Protein AF-A0A7S2XVF9-F1 (afdb_monomer_lite)

Secondary structure (DSSP, 8-state):
--SHHHH--B-TTT-BB-SSTTTTT-B-----TTSS---TTS-SS-TT-----SB-B--SEETTEETTTSS--S--HHHHHHHHHS-B-HHHHHHHHHTTTTTTHHHHHH-EEETT-GGGGGGGTS-HHHHHHHHHTHHHHHHHHHHTTS-B--S---TTS-GGGS--B---HHHHHHHTTSHHHHHHHHHHHSTTS-GGGS-HHHHHHHHHHHHH--EEE-GGGSTTGGGSTTHHHHHHHHHHHHHHHHHHT-BS--PPPPTT-GGG--EETTEE---TTSSTTPEEEEEE---TT----EEEEHHHHHHHH-TTSTT---S---S----HHHHHTT--TTSPP-PPPP-

Structure (mmCIF, N/CA/C/O backbone):
data_AF-A0A7S2XVF9-F1
#
_entry.id   AF-A0A7S2XVF9-F1
#
loop_
_atom_site.group_PDB
_atom_site.id
_atom_site.type_symbol
_atom_site.label_atom_id
_atom_site.label_alt_id
_atom_site.label_comp_id
_atom_site.label_asym_id
_atom_site.label_entity_id
_atom_site.label_seq_id
_atom_site.pdbx_PDB_ins_code
_atom_site.Cartn_x
_atom_site.Cartn_y
_atom_site.Cartn_z
_atom_site.occupancy
_atom_site.B_iso_or_equiv
_atom_site.auth_seq_id
_atom_site.auth_comp_id
_atom_site.auth_asym_id
_atom_site.auth_atom_id
_atom_site.pdbx_PDB_model_num
ATOM 1 N N . MET A 1 1 ? -7.783 -13.401 -20.583 1.00 54.69 1 MET A N 1
ATOM 2 C CA . MET A 1 1 ? -6.968 -13.627 -19.369 1.00 54.69 1 MET A CA 1
ATOM 3 C C . MET A 1 1 ? -7.457 -12.737 -18.236 1.00 54.69 1 MET A C 1
ATOM 5 O O . MET A 1 1 ? -7.715 -13.264 -17.172 1.00 54.69 1 MET A O 1
ATOM 9 N N . PHE A 1 2 ? -7.700 -11.444 -18.473 1.00 69.06 2 PHE A N 1
ATOM 10 C CA . PHE A 1 2 ? -8.415 -10.563 -17.538 1.00 69.06 2 PHE A CA 1
ATOM 11 C C . PHE A 1 2 ? -9.933 -10.701 -17.694 1.00 69.06 2 PHE A C 1
ATOM 13 O O . PHE A 1 2 ? -10.560 -9.957 -18.437 1.00 69.06 2 PHE A O 1
ATOM 20 N N . SER A 1 3 ? -10.510 -11.730 -17.076 1.00 77.12 3 SER A N 1
ATOM 21 C CA . SER A 1 3 ? -11.958 -11.966 -17.074 1.00 77.12 3 SER A CA 1
ATOM 22 C C . SER A 1 3 ? -12.436 -12.417 -15.699 1.00 77.12 3 SER A C 1
ATOM 24 O O . SER A 1 3 ? -11.638 -12.890 -14.884 1.00 77.12 3 SER A O 1
ATOM 26 N N . LYS A 1 4 ? -13.752 -12.318 -15.475 1.00 80.19 4 LYS A N 1
ATOM 27 C CA . LYS A 1 4 ? -14.423 -12.832 -14.274 1.00 80.19 4 LYS A CA 1
ATOM 28 C C . LYS A 1 4 ? -14.066 -14.300 -14.005 1.00 80.19 4 LYS A C 1
ATOM 30 O O . LYS A 1 4 ? -13.758 -14.661 -12.878 1.00 80.19 4 LYS A O 1
ATOM 35 N N . ASP A 1 5 ? -13.982 -15.119 -15.053 1.00 86.25 5 ASP A N 1
ATOM 36 C CA . ASP A 1 5 ? -13.601 -16.536 -14.942 1.00 86.25 5 ASP A CA 1
ATOM 37 C C . ASP A 1 5 ? -12.209 -16.757 -14.333 1.00 86.25 5 ASP A C 1
ATOM 39 O O . ASP A 1 5 ? -11.941 -17.804 -13.750 1.00 86.25 5 ASP A O 1
ATOM 43 N N . TRP A 1 6 ? -11.299 -15.793 -14.481 1.00 85.56 6 TRP A N 1
ATOM 44 C CA . TRP A 1 6 ? -9.969 -15.869 -13.887 1.00 85.56 6 TRP A CA 1
ATOM 45 C C . TRP A 1 6 ? -9.942 -15.255 -12.498 1.00 85.56 6 TRP A C 1
ATOM 47 O O . TRP A 1 6 ? -9.521 -15.927 -11.566 1.00 85.56 6 TRP A O 1
ATOM 57 N N . PHE A 1 7 ? -10.378 -14.005 -12.369 1.00 85.56 7 PHE A N 1
ATOM 58 C CA . PHE A 1 7 ? -10.135 -13.191 -11.175 1.00 85.56 7 PHE A CA 1
ATOM 59 C C . PHE A 1 7 ? -11.311 -13.115 -10.200 1.00 85.56 7 PHE A C 1
ATOM 61 O O . PHE A 1 7 ? -11.163 -12.489 -9.150 1.00 85.56 7 PHE A O 1
ATOM 68 N N . GLY A 1 8 ? -12.425 -13.769 -10.538 1.00 82.62 8 GLY A N 1
ATOM 69 C CA . GLY A 1 8 ? -13.615 -13.880 -9.704 1.00 82.62 8 GLY A CA 1
ATOM 70 C C . GLY A 1 8 ? -14.345 -12.558 -9.486 1.00 82.62 8 GLY A C 1
ATOM 71 O O . GLY A 1 8 ? -13.851 -11.480 -9.825 1.00 82.62 8 GLY A O 1
ATOM 72 N N . SER A 1 9 ? -15.541 -12.663 -8.915 1.00 80.50 9 SER A N 1
ATOM 73 C CA . SER A 1 9 ? -16.096 -11.607 -8.066 1.00 80.50 9 SER A CA 1
ATOM 74 C C . SER A 1 9 ? -15.752 -11.925 -6.608 1.00 80.50 9 SER A C 1
ATOM 76 O O . SER A 1 9 ? -15.117 -12.945 -6.331 1.00 80.50 9 SER A O 1
ATOM 78 N N . TYR A 1 10 ? -16.150 -11.047 -5.697 1.00 82.00 10 TYR A N 1
ATOM 79 C CA . TYR A 1 10 ? -16.289 -11.394 -4.288 1.00 82.00 10 TYR A CA 1
ATOM 80 C C . TYR A 1 10 ? -17.769 -11.659 -3.967 1.00 82.00 10 TYR A C 1
ATOM 82 O O . TYR A 1 10 ? -18.653 -11.230 -4.718 1.00 82.00 10 TYR A O 1
ATOM 90 N N . ASP A 1 11 ? -18.000 -12.354 -2.859 1.00 87.88 11 ASP A N 1
ATOM 91 C CA . ASP A 1 11 ? -19.308 -12.614 -2.263 1.00 87.88 11 ASP A CA 1
ATOM 92 C C . ASP A 1 11 ? -19.727 -11.456 -1.341 1.00 87.88 11 ASP A C 1
ATOM 94 O O . ASP A 1 11 ? -18.955 -11.054 -0.474 1.00 87.88 11 ASP A O 1
ATOM 98 N N . ASP A 1 12 ? -20.938 -10.920 -1.495 1.00 84.81 12 ASP A N 1
ATOM 99 C CA . ASP A 1 12 ? -21.369 -9.714 -0.769 1.00 84.81 12 ASP A CA 1
ATOM 100 C C . ASP A 1 12 ? -21.515 -9.915 0.751 1.00 84.81 12 ASP A C 1
ATOM 102 O O . ASP A 1 12 ? -21.450 -8.938 1.493 1.00 84.81 12 ASP A O 1
ATOM 106 N N . GLU A 1 13 ? -21.695 -11.152 1.230 1.00 86.38 13 GLU A N 1
ATOM 107 C CA . GLU A 1 13 ? -21.839 -11.437 2.667 1.00 86.38 13 GLU A CA 1
ATOM 108 C C . GLU A 1 13 ? -20.485 -11.671 3.346 1.00 86.38 13 GLU A C 1
ATOM 110 O O . GLU A 1 13 ? -20.223 -11.196 4.451 1.00 86.38 13 GLU A O 1
ATOM 115 N N . THR A 1 14 ? -19.618 -12.447 2.702 1.00 89.12 14 THR A N 1
ATOM 116 C CA . THR A 1 14 ? -18.326 -12.859 3.255 1.00 89.12 14 THR A CA 1
ATOM 117 C C . THR A 1 14 ? -17.178 -11.982 2.785 1.00 89.12 14 THR A C 1
ATOM 119 O O . THR A 1 14 ? -16.082 -12.087 3.332 1.00 89.12 14 THR A O 1
ATOM 122 N N . HIS A 1 15 ? -17.381 -11.155 1.763 1.00 92.25 15 HIS A N 1
ATOM 123 C CA . HIS A 1 15 ? -16.368 -10.350 1.080 1.00 92.25 15 HIS A CA 1
ATOM 124 C C . HIS A 1 15 ? -15.206 -11.149 0.479 1.00 92.25 15 HIS A C 1
ATOM 126 O O . HIS A 1 15 ? -14.213 -10.571 0.042 1.00 92.25 15 HIS A O 1
ATOM 132 N N . THR A 1 16 ? -15.293 -12.481 0.455 1.00 92.94 16 THR A N 1
ATOM 133 C CA . THR A 1 16 ? -14.232 -13.355 -0.061 1.00 92.94 16 THR A CA 1
ATOM 134 C C . THR A 1 16 ? -14.384 -13.592 -1.555 1.00 92.94 16 THR A C 1
ATOM 136 O O . THR A 1 16 ? -15.491 -13.541 -2.082 1.00 92.94 16 THR A O 1
ATOM 139 N N . LEU A 1 17 ? -13.281 -13.891 -2.249 1.00 89.12 17 LEU A N 1
ATOM 140 C CA . LEU A 1 17 ? -13.372 -14.440 -3.602 1.00 89.12 17 LEU A CA 1
ATOM 141 C C . LEU A 1 17 ? -13.907 -15.872 -3.541 1.00 89.12 17 LEU A C 1
ATOM 143 O O . LEU A 1 17 ? -13.197 -16.769 -3.088 1.00 89.12 17 LEU A O 1
ATOM 147 N N . ASP A 1 18 ? -15.106 -16.103 -4.057 1.00 87.75 18 ASP A N 1
ATOM 148 C CA . ASP A 1 18 ? -15.774 -17.407 -4.136 1.00 87.75 18 ASP A CA 1
ATOM 149 C C . ASP A 1 18 ? -15.860 -17.941 -5.580 1.00 87.75 18 ASP A C 1
ATOM 151 O O . ASP A 1 18 ? -15.911 -19.152 -5.809 1.00 87.75 18 ASP A O 1
ATOM 155 N N . GLU A 1 19 ? -15.787 -17.043 -6.561 1.00 87.94 19 GLU A N 1
ATOM 156 C CA . GLU A 1 19 ? -15.877 -17.340 -7.987 1.00 87.94 19 GLU A CA 1
ATOM 157 C C . GLU A 1 19 ? -14.529 -17.256 -8.729 1.00 87.94 19 GLU A C 1
ATOM 159 O O . GLU A 1 19 ? -13.511 -16.750 -8.250 1.00 87.94 19 GLU A O 1
ATOM 164 N N . GLY A 1 20 ? -14.535 -17.733 -9.976 1.00 87.94 20 GLY A N 1
ATOM 165 C CA . GLY A 1 20 ? -13.372 -17.726 -10.857 1.00 87.94 20 GLY A CA 1
ATOM 166 C C . GLY A 1 20 ? -12.328 -18.780 -10.483 1.00 87.94 20 GLY A C 1
ATOM 167 O O . GLY A 1 20 ? -12.533 -19.641 -9.629 1.00 87.94 20 GLY A O 1
ATOM 168 N N . ARG A 1 21 ? -11.175 -18.734 -11.150 1.00 91.06 21 ARG A N 1
ATOM 169 C CA . ARG A 1 21 ? -10.105 -19.733 -10.997 1.00 91.06 21 ARG A CA 1
ATOM 170 C C . ARG A 1 21 ? -9.540 -19.815 -9.576 1.00 91.06 21 ARG A C 1
ATOM 172 O O . ARG A 1 21 ? -8.988 -20.851 -9.210 1.00 91.06 21 ARG A O 1
ATOM 179 N N . TRP A 1 22 ? -9.646 -18.731 -8.815 1.00 90.06 22 TRP A N 1
ATOM 180 C CA . TRP A 1 22 ? -9.060 -18.591 -7.483 1.00 90.06 22 TRP A CA 1
ATOM 181 C C . TRP A 1 22 ? -10.100 -18.583 -6.354 1.00 90.06 22 TRP A C 1
ATOM 183 O O . TRP A 1 22 ? -9.717 -18.459 -5.190 1.00 90.06 22 TRP A O 1
ATOM 193 N N . GLY A 1 23 ? -11.384 -18.754 -6.686 1.00 89.62 23 GLY A N 1
ATOM 194 C CA . GLY A 1 23 ? -12.488 -18.769 -5.729 1.00 89.62 23 GLY A CA 1
ATOM 195 C C . GLY A 1 23 ? -12.293 -19.807 -4.621 1.00 89.62 23 GLY A C 1
ATOM 196 O O . GLY A 1 23 ? -12.061 -20.986 -4.891 1.00 89.62 23 GLY A O 1
ATOM 197 N N . GLY A 1 24 ? -12.315 -19.360 -3.365 1.00 87.88 24 GLY A N 1
ATOM 198 C CA . GLY A 1 24 ? -12.108 -20.170 -2.162 1.00 87.88 24 GLY A CA 1
ATOM 199 C C . GLY A 1 24 ? -10.680 -20.697 -1.963 1.00 87.88 24 GLY A C 1
ATOM 200 O O . GLY A 1 24 ? -10.437 -21.469 -1.033 1.00 87.88 24 GLY A O 1
ATOM 201 N N . LEU A 1 25 ? -9.727 -20.321 -2.825 1.00 91.62 25 LEU A N 1
ATOM 202 C CA . LEU A 1 25 ? -8.356 -20.845 -2.797 1.00 91.62 25 LEU A CA 1
ATOM 203 C C . LEU A 1 25 ? -7.339 -19.868 -2.204 1.00 91.62 25 LEU A C 1
ATOM 205 O O . LEU A 1 25 ? -6.296 -20.312 -1.719 1.00 91.62 25 LEU A O 1
ATOM 209 N N . LEU A 1 26 ? -7.620 -18.564 -2.242 1.00 92.69 26 LEU A N 1
ATOM 210 C CA . LEU A 1 26 ? -6.708 -17.540 -1.740 1.00 92.69 26 LEU A CA 1
ATOM 211 C C . LEU A 1 26 ? -6.817 -17.441 -0.219 1.00 92.69 26 LEU A C 1
ATOM 213 O O . LEU A 1 26 ? -7.803 -16.946 0.325 1.00 92.69 26 LEU A O 1
ATOM 217 N N . LYS A 1 27 ? -5.802 -17.975 0.460 1.00 93.69 27 LYS A N 1
ATOM 218 C CA . LYS A 1 27 ? -5.717 -18.028 1.918 1.00 93.69 27 LYS A CA 1
ATOM 219 C C . LYS A 1 27 ? -4.716 -17.008 2.424 1.00 93.69 27 LYS A C 1
ATOM 221 O O . LYS A 1 27 ? -3.607 -16.921 1.899 1.00 93.69 27 LYS A O 1
ATOM 226 N N . VAL A 1 28 ? -5.079 -16.338 3.507 1.00 94.12 28 VAL A N 1
ATOM 227 C CA . VAL A 1 28 ? -4.140 -15.547 4.300 1.00 94.12 28 VAL A CA 1
ATOM 228 C C . VAL A 1 28 ? -3.408 -16.491 5.246 1.00 94.12 28 VAL A C 1
ATOM 230 O O . VAL A 1 28 ? -4.017 -17.371 5.858 1.00 94.12 28 VAL A O 1
ATOM 233 N N . GLN A 1 29 ? -2.088 -16.338 5.352 1.00 93.69 29 GLN A N 1
ATOM 234 C CA . GLN A 1 29 ? -1.302 -17.142 6.284 1.00 93.69 29 GLN A CA 1
ATOM 235 C C . GLN A 1 29 ? -1.733 -16.831 7.724 1.00 93.69 29 GLN A C 1
ATOM 237 O O . GLN A 1 29 ? -1.774 -15.672 8.127 1.00 93.69 29 GLN A O 1
ATOM 242 N N . ALA A 1 30 ? -2.067 -17.872 8.480 1.00 94.12 30 ALA A N 1
ATOM 243 C CA . ALA A 1 30 ? -2.440 -17.803 9.891 1.00 94.12 30 ALA A CA 1
ATOM 244 C C . ALA A 1 30 ? -1.295 -18.325 10.773 1.00 94.12 30 ALA A C 1
ATOM 246 O O . ALA A 1 30 ? -0.300 -18.827 10.247 1.00 94.12 30 ALA A O 1
ATOM 247 N N . ASP A 1 31 ? -1.452 -18.246 12.095 1.00 95.12 31 ASP A N 1
ATOM 248 C CA . ASP A 1 31 ? -0.471 -18.731 13.081 1.00 95.12 31 ASP A CA 1
ATOM 249 C C . ASP A 1 31 ? 0.903 -18.039 12.963 1.00 95.12 31 ASP A C 1
ATOM 251 O O . ASP A 1 31 ? 1.960 -18.644 13.111 1.00 95.12 31 ASP A O 1
ATOM 255 N N . GLN A 1 32 ? 0.891 -16.741 12.660 1.00 95.25 32 GLN A N 1
ATOM 256 C CA . GLN A 1 32 ? 2.090 -15.926 12.441 1.00 95.25 32 GLN A CA 1
ATOM 257 C C . GLN A 1 32 ? 2.654 -15.319 13.736 1.00 95.25 32 GLN A C 1
ATOM 259 O O . GLN A 1 32 ? 3.318 -14.290 13.688 1.00 95.25 32 GLN A O 1
ATOM 264 N N . TRP A 1 33 ? 2.417 -15.943 14.893 1.00 95.06 33 TRP A N 1
ATOM 265 C CA . TRP A 1 33 ? 2.834 -15.421 16.206 1.00 95.06 33 TRP A CA 1
ATOM 266 C C . TRP A 1 33 ? 4.354 -15.314 16.382 1.00 95.06 33 TRP A C 1
ATOM 268 O O . TRP A 1 33 ? 4.825 -14.525 17.195 1.00 95.06 33 TRP A O 1
ATOM 278 N N . ASP A 1 34 ? 5.119 -16.095 15.617 1.00 94.56 34 ASP A N 1
ATOM 279 C CA . ASP A 1 34 ? 6.585 -16.036 15.609 1.00 94.56 34 ASP A CA 1
ATOM 280 C C . ASP A 1 34 ? 7.133 -14.970 14.638 1.00 94.56 34 ASP A C 1
ATOM 282 O O . ASP A 1 34 ? 8.344 -14.741 14.582 1.00 94.56 34 ASP A O 1
ATOM 286 N N . GLN A 1 35 ? 6.266 -14.327 13.847 1.00 89.88 35 GLN A N 1
ATOM 287 C CA . GLN A 1 35 ? 6.652 -13.246 12.943 1.00 89.88 35 GLN A CA 1
ATOM 288 C C . GLN A 1 35 ? 6.621 -11.895 13.666 1.00 89.88 35 GLN A C 1
ATOM 290 O O . GLN A 1 35 ? 5.771 -11.665 14.522 1.00 89.88 35 GLN A O 1
ATOM 295 N N . PRO A 1 36 ? 7.500 -10.946 13.300 1.00 85.06 36 PRO A N 1
ATOM 296 C CA . PRO A 1 36 ? 7.549 -9.635 13.949 1.00 85.06 36 PRO A CA 1
ATOM 297 C C . PRO A 1 36 ? 6.312 -8.768 13.680 1.00 85.06 36 PRO A C 1
ATOM 299 O O . PRO A 1 36 ? 6.110 -7.766 14.366 1.00 85.06 36 PRO A O 1
ATOM 302 N N . VAL A 1 37 ? 5.523 -9.100 12.654 1.00 85.56 37 VAL A N 1
ATOM 303 C CA . VAL A 1 37 ? 4.340 -8.342 12.249 1.00 85.56 37 VAL A CA 1
ATOM 304 C C . VAL A 1 37 ? 3.221 -9.311 11.883 1.00 85.56 37 VAL A C 1
ATOM 306 O O . VAL A 1 37 ? 3.340 -10.081 10.932 1.00 85.56 37 VAL A O 1
ATOM 309 N N . HIS A 1 38 ? 2.132 -9.234 12.637 1.00 93.56 38 HIS A N 1
ATOM 310 C CA . HIS A 1 38 ? 0.866 -9.921 12.406 1.00 93.56 38 HIS A CA 1
ATOM 311 C C . HIS A 1 38 ? -0.262 -9.073 13.015 1.00 93.56 38 HIS A C 1
ATOM 313 O O . HIS A 1 38 ? 0.000 -8.147 13.790 1.00 93.56 38 HIS A O 1
ATOM 319 N N . ASN A 1 39 ? -1.518 -9.374 12.687 1.00 95.00 39 ASN A N 1
ATOM 320 C CA . ASN A 1 39 ? -2.656 -8.738 13.354 1.00 95.00 39 ASN A CA 1
ATOM 321 C C . ASN A 1 39 ? -2.995 -9.427 14.686 1.00 95.00 39 ASN A C 1
ATOM 323 O O . ASN A 1 39 ? -2.404 -10.453 15.032 1.00 95.00 39 ASN A O 1
ATOM 327 N N . SER A 1 40 ? -3.974 -8.905 15.427 1.00 96.50 40 SER A N 1
ATOM 328 C CA . SER A 1 40 ? -4.350 -9.439 16.744 1.00 96.50 40 SER A CA 1
ATOM 329 C C . SER A 1 40 ? -4.865 -10.884 16.715 1.00 96.50 40 SER A C 1
ATOM 331 O O . SER A 1 40 ? -4.956 -11.506 17.763 1.00 96.50 40 SER A O 1
ATOM 333 N N . TYR A 1 41 ? -5.170 -11.454 15.547 1.00 97.12 41 TYR A 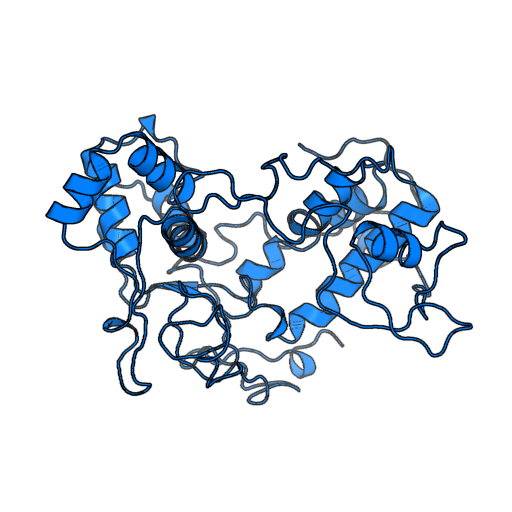N 1
ATOM 334 C CA . TYR A 1 41 ? -5.603 -12.847 15.385 1.00 97.12 41 TYR A CA 1
ATOM 335 C C . TYR A 1 41 ? -4.474 -13.788 14.928 1.00 97.12 41 TYR A C 1
ATOM 337 O O . TYR A 1 41 ? -4.712 -14.968 14.674 1.00 97.12 41 TYR A O 1
ATOM 345 N N . GLY A 1 42 ? -3.242 -13.283 14.799 1.00 96.06 42 GLY A N 1
ATOM 346 C CA . GLY A 1 42 ? -2.102 -14.061 14.309 1.00 96.06 42 GLY A CA 1
ATOM 347 C C . GLY A 1 42 ? -2.134 -14.296 12.796 1.00 96.06 42 GLY A C 1
ATOM 348 O O . GLY A 1 42 ? -1.545 -15.262 12.312 1.00 96.06 42 GLY A O 1
ATOM 349 N N . MET A 1 43 ? -2.832 -13.445 12.040 1.00 95.31 43 MET A N 1
ATOM 350 C CA . MET A 1 43 ? -2.853 -13.484 10.576 1.00 95.31 43 MET A CA 1
ATOM 351 C C . MET A 1 43 ? -1.712 -12.637 10.001 1.00 95.31 43 MET A C 1
ATOM 353 O O . MET A 1 43 ? -1.350 -11.613 10.584 1.00 95.31 43 MET A O 1
ATOM 357 N N . ALA A 1 44 ? -1.209 -13.005 8.818 1.00 93.81 44 ALA A N 1
ATOM 358 C CA . ALA A 1 44 ? -0.268 -12.225 8.002 1.00 93.81 44 ALA A CA 1
ATOM 359 C C . ALA A 1 44 ? -0.925 -10.960 7.408 1.00 93.81 44 ALA A C 1
ATOM 361 O O . ALA A 1 44 ? -0.966 -10.754 6.196 1.00 93.81 44 ALA A O 1
ATOM 362 N N . ARG A 1 45 ? -1.477 -10.123 8.282 1.00 94.00 45 ARG A N 1
ATOM 363 C CA . ARG A 1 45 ? -2.057 -8.812 8.005 1.00 94.00 45 ARG A CA 1
ATOM 364 C C . ARG A 1 45 ? -1.389 -7.787 8.905 1.00 94.00 45 ARG A C 1
ATOM 366 O O . ARG A 1 45 ? -0.741 -8.126 9.895 1.00 94.00 45 ARG A O 1
ATOM 373 N N . ALA A 1 46 ? -1.537 -6.521 8.542 1.00 92.25 46 ALA A N 1
ATOM 374 C CA . ALA A 1 46 ? -0.990 -5.442 9.341 1.00 92.25 46 ALA A CA 1
ATOM 375 C C . ALA A 1 46 ? -1.643 -5.378 10.740 1.00 92.25 46 ALA A C 1
ATOM 377 O O . ALA A 1 46 ? -2.825 -5.704 10.861 1.00 92.25 46 ALA A O 1
ATOM 378 N N . PRO A 1 47 ? -0.931 -4.893 11.776 1.00 92.19 47 PRO A N 1
ATOM 379 C CA . PRO A 1 47 ? -1.457 -4.811 13.141 1.00 92.19 47 PRO A CA 1
ATOM 380 C C . PRO A 1 47 ? -2.742 -3.989 13.281 1.00 92.19 47 PRO A C 1
ATOM 382 O O . PRO A 1 47 ? -3.557 -4.281 14.144 1.00 92.19 47 PRO A O 1
ATOM 385 N N . TRP A 1 48 ? -2.932 -2.980 12.424 1.00 92.12 48 TRP A N 1
ATOM 386 C CA . TRP A 1 48 ? -4.129 -2.132 12.397 1.00 92.12 48 TRP A CA 1
ATOM 387 C C . TRP A 1 48 ? -5.308 -2.733 11.620 1.00 92.12 48 TRP A C 1
ATOM 389 O O . TRP A 1 48 ? -6.390 -2.159 11.628 1.00 92.12 48 TRP A O 1
ATOM 399 N N . ASN A 1 49 ? -5.120 -3.872 10.943 1.00 94.56 49 ASN A N 1
ATOM 400 C CA . ASN A 1 49 ? -6.176 -4.564 10.209 1.00 94.56 49 ASN A CA 1
ATOM 401 C C . ASN A 1 49 ? -6.551 -5.871 10.922 1.00 94.56 49 ASN A C 1
ATOM 403 O O . ASN A 1 49 ? -6.088 -6.962 10.564 1.00 94.56 49 ASN A O 1
ATOM 407 N N . ASN A 1 50 ? -7.435 -5.768 11.915 1.00 94.12 50 ASN A N 1
ATOM 408 C CA . ASN A 1 50 ? -7.925 -6.896 12.718 1.00 94.12 50 ASN A CA 1
ATOM 409 C C . ASN A 1 50 ? -9.011 -7.728 12.023 1.00 94.12 50 ASN A C 1
ATOM 411 O O . ASN A 1 50 ? -9.908 -8.297 12.639 1.00 94.12 50 ASN A O 1
ATOM 415 N N . ASN A 1 51 ? -8.875 -7.870 10.710 1.00 93.88 51 ASN A N 1
ATOM 416 C CA . ASN A 1 51 ? -9.630 -8.817 9.924 1.00 93.88 51 ASN A CA 1
ATOM 417 C C . ASN A 1 51 ? -9.193 -10.255 10.258 1.00 93.88 51 ASN A C 1
ATOM 419 O O . ASN A 1 51 ? -8.049 -10.650 9.995 1.00 93.88 51 ASN A O 1
ATOM 423 N N . LYS A 1 52 ? -10.108 -11.052 10.817 1.00 94.81 52 LYS A N 1
ATOM 424 C CA . LYS A 1 52 ? -9.856 -12.447 11.216 1.00 94.81 52 LYS A CA 1
ATOM 425 C C . LYS A 1 52 ? -10.154 -13.487 10.133 1.00 94.81 52 LYS A C 1
ATOM 427 O O . LYS A 1 52 ? -9.922 -14.673 10.346 1.00 94.81 52 LYS A O 1
ATOM 432 N N . THR A 1 53 ? -10.678 -13.085 8.976 1.00 93.88 53 THR A N 1
ATOM 433 C CA . THR A 1 53 ? -11.069 -14.032 7.923 1.00 93.88 53 THR A CA 1
ATOM 434 C C . THR A 1 53 ? -9.836 -14.746 7.354 1.00 93.88 53 THR A C 1
ATOM 436 O O . THR A 1 53 ? -8.892 -14.066 6.954 1.00 93.88 53 THR A O 1
ATOM 439 N N . PRO A 1 54 ? -9.810 -16.091 7.257 1.00 94.00 54 PRO A N 1
ATOM 440 C CA . PRO A 1 54 ? -8.645 -16.835 6.761 1.00 94.00 54 PRO A CA 1
ATOM 441 C C . PRO A 1 54 ? -8.481 -16.803 5.234 1.00 94.00 54 PRO A C 1
ATOM 443 O O . PRO A 1 54 ? -7.552 -17.400 4.690 1.00 94.00 54 PRO A O 1
ATOM 446 N N . LEU A 1 55 ? -9.400 -16.141 4.539 1.00 94.25 55 LEU A N 1
ATOM 447 C CA . LEU A 1 55 ? -9.434 -15.990 3.092 1.00 94.25 55 LEU A CA 1
ATOM 448 C C . LEU A 1 55 ? -9.198 -14.532 2.708 1.00 94.25 55 LEU A C 1
ATOM 450 O O . LEU A 1 55 ? -9.502 -13.622 3.484 1.00 94.25 55 LEU A O 1
ATOM 454 N N . THR A 1 56 ? -8.683 -14.346 1.496 1.00 93.94 56 THR A N 1
ATOM 455 C CA . THR A 1 56 ? -8.543 -13.035 0.860 1.00 93.94 56 THR A CA 1
ATOM 456 C C . THR A 1 56 ? -9.920 -12.388 0.695 1.00 93.94 56 THR A C 1
ATOM 458 O O . THR A 1 56 ? -10.821 -13.000 0.114 1.00 93.94 56 THR A O 1
ATOM 461 N N . GLN A 1 57 ? -10.071 -11.157 1.180 1.00 93.50 57 GLN A N 1
ATOM 462 C CA . GLN A 1 57 ? -11.273 -10.340 1.075 1.00 93.50 57 GLN A CA 1
ATOM 463 C C . GLN A 1 57 ? -11.057 -9.093 0.209 1.00 93.50 57 GLN A C 1
ATOM 465 O O . GLN A 1 57 ? -9.966 -8.520 0.175 1.00 93.50 57 GLN A O 1
ATOM 470 N N . ARG A 1 58 ? -12.126 -8.658 -0.459 1.00 92.56 58 ARG A N 1
ATOM 471 C CA . ARG A 1 58 ? -12.231 -7.389 -1.188 1.00 92.56 58 ARG A CA 1
ATOM 472 C C . ARG A 1 58 ? -13.510 -6.677 -0.772 1.00 92.56 58 ARG A C 1
ATOM 474 O O . ARG A 1 58 ? -14.549 -7.314 -0.632 1.00 92.56 58 ARG A O 1
ATOM 481 N N . PHE A 1 59 ? -13.444 -5.361 -0.656 1.00 91.75 59 PHE A N 1
ATOM 482 C CA . PHE A 1 59 ? -14.586 -4.507 -0.365 1.00 91.75 59 PHE A CA 1
ATOM 483 C C . PHE A 1 59 ? -14.826 -3.554 -1.544 1.00 91.75 59 PHE A C 1
ATOM 485 O O . PHE A 1 59 ? -13.878 -3.041 -2.134 1.00 91.75 59 PHE A O 1
ATOM 492 N N . GLN A 1 60 ? -16.093 -3.320 -1.901 1.00 87.44 60 GLN A N 1
ATOM 493 C CA . GLN A 1 60 ? -16.490 -2.391 -2.978 1.00 87.44 60 GLN A CA 1
ATOM 494 C C . GLN A 1 60 ? -16.724 -0.954 -2.505 1.00 87.44 60 GLN A C 1
ATOM 496 O O . GLN A 1 60 ? -17.235 -0.109 -3.242 1.00 87.44 60 GLN A O 1
ATOM 501 N N . GLU A 1 61 ? -16.316 -0.671 -1.280 1.00 90.25 61 GLU A N 1
ATOM 502 C CA . GLU A 1 61 ? -16.481 0.615 -0.634 1.00 90.25 61 GLU A CA 1
ATOM 503 C C . GLU A 1 61 ? -15.228 0.989 0.156 1.00 90.25 61 GLU A C 1
ATOM 505 O O . GLU A 1 61 ? -14.285 0.205 0.293 1.00 90.25 61 GLU A O 1
ATOM 510 N N . LEU A 1 62 ? -15.230 2.217 0.654 1.00 90.25 62 LEU A N 1
ATOM 511 C CA . LEU A 1 62 ? -14.251 2.772 1.568 1.00 90.25 62 LEU A CA 1
ATOM 512 C C . LEU A 1 62 ? -15.014 3.362 2.757 1.00 90.25 62 LEU A C 1
ATOM 514 O O . LEU A 1 62 ? -15.352 4.544 2.762 1.00 90.25 62 LEU A O 1
ATOM 518 N N . ALA A 1 63 ? -15.335 2.504 3.725 1.00 89.94 63 ALA A N 1
ATOM 519 C CA . ALA A 1 63 ? -16.133 2.828 4.907 1.00 89.94 63 ALA A CA 1
ATOM 520 C C . ALA A 1 63 ? -17.469 3.506 4.540 1.00 89.94 63 ALA A C 1
ATOM 522 O O . ALA A 1 63 ? -17.738 4.634 4.948 1.00 89.94 63 ALA A O 1
ATOM 523 N N . GLY A 1 64 ? -18.285 2.829 3.725 1.00 87.19 64 GLY A N 1
ATOM 524 C CA . GLY A 1 64 ? -19.583 3.326 3.252 1.00 87.19 64 GLY A CA 1
ATOM 525 C C . GLY A 1 64 ? -19.543 4.263 2.037 1.00 87.19 64 GLY A C 1
ATOM 526 O O . GLY A 1 64 ? -20.595 4.564 1.474 1.00 87.19 64 GLY A O 1
ATOM 527 N N . GLU A 1 65 ? -18.364 4.704 1.586 1.00 88.00 65 GLU A N 1
ATOM 528 C CA . GLU A 1 65 ? -18.223 5.498 0.358 1.00 88.00 65 GLU A CA 1
ATOM 529 C C . GLU A 1 65 ? -17.851 4.638 -0.849 1.00 88.00 65 GLU A C 1
ATOM 531 O O . GLU A 1 65 ? -17.151 3.638 -0.732 1.00 88.00 65 GLU A O 1
ATOM 536 N N . SER A 1 66 ? -18.265 5.049 -2.047 1.00 86.25 66 SER A N 1
ATOM 537 C CA . SER A 1 66 ? -17.837 4.372 -3.275 1.00 86.25 66 SER A CA 1
ATOM 538 C C . SER A 1 66 ? -16.316 4.438 -3.438 1.00 86.25 66 SER A C 1
ATOM 540 O O . SER A 1 66 ? -15.715 5.507 -3.342 1.00 86.25 66 SER A O 1
ATOM 542 N N . VAL A 1 67 ? -15.685 3.326 -3.828 1.00 82.38 67 VAL A N 1
ATOM 543 C CA . VAL A 1 67 ? -14.253 3.319 -4.191 1.00 82.38 67 VAL A CA 1
ATOM 544 C C . VAL A 1 67 ? -13.905 4.314 -5.311 1.00 82.38 67 VAL A C 1
ATOM 546 O O . VAL A 1 67 ? -12.750 4.706 -5.456 1.00 82.38 67 VAL A O 1
ATOM 549 N N . PHE A 1 68 ? -14.895 4.761 -6.091 1.00 80.00 68 PHE A N 1
ATOM 550 C CA . PHE A 1 68 ? -14.718 5.734 -7.172 1.00 80.00 68 PHE A CA 1
ATOM 551 C C . PHE A 1 68 ? -15.068 7.176 -6.796 1.00 80.00 68 PHE A C 1
ATOM 553 O O . PHE A 1 68 ? -14.736 8.075 -7.565 1.00 80.00 68 PHE A O 1
ATOM 560 N N . SER A 1 69 ? -15.740 7.429 -5.666 1.00 70.38 69 SER A N 1
ATOM 561 C CA . SER A 1 69 ? -16.027 8.811 -5.245 1.00 70.38 69 SER A CA 1
ATOM 562 C C . SER A 1 69 ? -14.796 9.503 -4.662 1.00 70.38 69 SER A C 1
ATOM 564 O O . SER A 1 69 ? -14.724 10.728 -4.683 1.00 70.38 69 SER A O 1
ATOM 566 N N . ALA A 1 70 ? -13.819 8.730 -4.184 1.00 67.06 70 ALA A N 1
ATOM 567 C CA . ALA A 1 70 ? -12.688 9.254 -3.430 1.00 67.06 70 ALA A CA 1
ATOM 568 C C . ALA A 1 70 ? -11.331 9.229 -4.137 1.00 67.06 70 ALA A C 1
ATOM 570 O O . ALA A 1 70 ? -10.392 9.894 -3.699 1.00 67.06 70 ALA A O 1
ATOM 571 N N . PHE A 1 71 ? -11.212 8.469 -5.221 1.00 69.94 71 PHE A N 1
ATOM 572 C CA . PHE A 1 71 ? -9.997 8.393 -6.023 1.00 69.94 71 PHE A CA 1
ATOM 573 C C . PHE A 1 71 ? -10.269 8.939 -7.421 1.00 69.94 71 PHE A C 1
ATOM 575 O O . PHE A 1 71 ? -11.377 8.813 -7.935 1.00 69.94 71 PHE A O 1
ATOM 582 N N . ALA A 1 72 ? -9.240 9.486 -8.077 1.00 66.00 72 ALA A N 1
ATOM 583 C CA . ALA A 1 72 ? -9.319 10.016 -9.447 1.00 66.00 72 ALA A CA 1
ATOM 584 C C . ALA A 1 72 ? -9.617 8.945 -10.528 1.00 66.00 72 ALA A C 1
ATOM 586 O O . ALA A 1 72 ? -9.519 9.220 -11.721 1.00 66.00 72 ALA A O 1
ATOM 587 N N . GLY A 1 73 ? -9.995 7.733 -10.114 1.00 81.31 73 GLY A N 1
ATOM 588 C CA . GLY A 1 73 ? -10.305 6.595 -10.961 1.00 81.31 73 GLY A CA 1
ATOM 589 C C . GLY A 1 73 ? -9.132 5.637 -11.141 1.00 81.31 73 GLY A C 1
ATOM 590 O O . GLY A 1 73 ? -8.152 5.640 -10.395 1.00 81.31 73 GLY A O 1
ATOM 591 N N . TRP A 1 74 ? -9.277 4.774 -12.142 1.00 87.31 74 TRP A N 1
ATOM 592 C CA . TRP A 1 74 ? -8.245 3.833 -12.559 1.00 87.31 74 TRP A CA 1
ATOM 593 C C . TRP A 1 74 ? -7.065 4.562 -13.209 1.00 87.31 74 TRP A C 1
ATOM 595 O O . TRP A 1 74 ? -7.300 5.513 -13.957 1.00 87.31 74 TRP A O 1
ATOM 605 N N . PRO A 1 75 ? -5.815 4.097 -13.016 1.00 89.38 75 PRO A N 1
ATOM 606 C CA . PRO A 1 75 ? -4.709 4.568 -13.838 1.00 89.38 75 PRO A CA 1
ATOM 607 C C . PRO A 1 75 ? -4.997 4.228 -15.304 1.00 89.38 75 PRO A C 1
ATOM 609 O O . PRO A 1 75 ? -5.273 3.073 -15.645 1.00 89.38 75 PRO A O 1
ATOM 612 N N . GLY A 1 76 ? -4.972 5.251 -16.154 1.00 91.56 76 GLY A N 1
ATOM 613 C CA . GLY A 1 76 ? -5.288 5.137 -17.573 1.00 91.56 76 GLY A CA 1
ATOM 614 C C . GLY A 1 76 ? -4.055 5.198 -18.470 1.00 91.56 76 GLY A C 1
ATOM 615 O O . GLY A 1 76 ? -2.918 5.358 -18.015 1.00 91.56 76 GLY A O 1
ATOM 616 N N . CYS A 1 77 ? -4.304 5.144 -19.779 1.00 94.19 77 CYS A N 1
ATOM 617 C CA . CYS A 1 77 ? -3.267 5.279 -20.796 1.00 94.19 77 CYS A CA 1
ATOM 618 C C . CYS A 1 77 ? -2.488 6.595 -20.691 1.00 94.19 77 CYS A C 1
ATOM 620 O O . CYS A 1 77 ? -1.294 6.600 -20.973 1.00 94.19 77 CYS A O 1
ATOM 622 N N . GLU A 1 78 ? -3.117 7.675 -20.219 1.00 92.69 78 GLU A N 1
ATOM 623 C CA . GLU A 1 78 ? -2.437 8.940 -19.930 1.00 92.69 78 GLU A CA 1
ATOM 624 C C . GLU A 1 78 ? -1.341 8.785 -18.873 1.00 92.69 78 GLU A C 1
ATOM 626 O O . GLU A 1 78 ? -0.190 9.141 -19.119 1.00 92.69 78 GLU A O 1
ATOM 631 N N . ASN A 1 79 ? -1.675 8.209 -17.712 1.00 91.62 79 ASN A N 1
ATOM 632 C CA . ASN A 1 79 ? -0.725 8.028 -16.613 1.00 91.62 79 ASN A CA 1
ATOM 633 C C . ASN A 1 79 ? 0.426 7.109 -17.028 1.00 91.62 79 ASN A C 1
ATOM 635 O O . ASN A 1 79 ? 1.592 7.389 -16.745 1.00 91.62 79 ASN A O 1
ATOM 639 N N . HIS A 1 80 ? 0.100 6.014 -17.722 1.00 93.94 80 HIS A N 1
ATOM 640 C CA . HIS A 1 80 ? 1.093 5.055 -18.202 1.00 93.94 80 HIS A CA 1
ATOM 641 C C . HIS A 1 80 ? 1.999 5.663 -19.270 1.00 93.94 80 HIS A C 1
ATOM 643 O O . HIS A 1 80 ? 3.209 5.453 -19.215 1.00 93.94 80 HIS A O 1
ATOM 649 N N . HIS A 1 81 ? 1.446 6.436 -20.209 1.00 93.25 81 HIS A N 1
ATOM 650 C CA . HIS A 1 81 ? 2.216 7.116 -21.254 1.00 93.25 81 HIS A CA 1
ATOM 651 C C . HIS A 1 81 ? 3.163 8.144 -20.661 1.00 93.25 81 HIS A C 1
ATOM 653 O O . HIS A 1 81 ? 4.350 8.140 -20.990 1.00 93.25 81 HIS A O 1
ATOM 659 N N . LEU A 1 82 ? 2.663 8.967 -19.742 1.00 90.69 82 LEU A N 1
ATOM 660 C CA . LEU A 1 82 ? 3.450 9.977 -19.054 1.00 90.69 82 LEU A CA 1
ATOM 661 C C . LEU A 1 82 ? 4.634 9.344 -18.307 1.00 90.69 82 LEU A C 1
ATOM 663 O O . LEU A 1 82 ? 5.780 9.715 -18.548 1.00 90.69 82 LEU A O 1
ATOM 667 N N . PHE A 1 83 ? 4.390 8.315 -17.491 1.00 92.25 83 PHE A N 1
ATOM 668 C CA . PHE A 1 83 ? 5.463 7.584 -16.807 1.00 92.25 83 PHE A CA 1
ATOM 669 C C . PHE A 1 83 ? 6.464 6.955 -17.792 1.00 92.25 83 PHE A C 1
ATOM 671 O O . PHE A 1 83 ? 7.678 7.049 -17.626 1.00 92.25 83 PHE A O 1
ATOM 678 N N . ALA A 1 84 ? 5.978 6.321 -18.855 1.00 92.44 84 ALA A N 1
ATOM 679 C CA . ALA A 1 84 ? 6.832 5.593 -19.785 1.00 92.44 84 ALA A CA 1
ATOM 680 C C . ALA A 1 84 ? 7.684 6.508 -20.684 1.00 92.44 84 ALA A C 1
ATOM 682 O O . ALA A 1 84 ? 8.729 6.077 -21.168 1.00 92.44 84 ALA A O 1
ATOM 683 N N . THR A 1 85 ? 7.255 7.750 -20.930 1.00 90.88 85 THR A N 1
ATOM 684 C CA . THR A 1 85 ? 7.872 8.633 -21.938 1.00 90.88 85 THR A CA 1
ATOM 685 C C . THR A 1 85 ? 8.538 9.888 -21.373 1.00 90.88 85 THR A C 1
ATOM 687 O O . THR A 1 85 ? 9.271 10.549 -22.112 1.00 90.88 85 THR A O 1
ATOM 690 N N . THR A 1 86 ? 8.356 10.199 -20.086 1.00 89.25 86 THR A N 1
ATOM 691 C CA . THR A 1 86 ? 9.003 11.343 -19.429 1.00 89.25 86 THR A CA 1
ATOM 692 C C . THR A 1 86 ? 10.373 10.962 -18.843 1.00 89.25 86 THR A C 1
ATOM 694 O O . THR A 1 86 ? 10.482 9.966 -18.122 1.00 89.25 86 THR A O 1
ATOM 697 N N . PRO A 1 87 ? 11.438 11.754 -19.088 1.00 89.94 87 PRO A N 1
ATOM 698 C CA . PRO A 1 87 ? 12.720 11.565 -18.414 1.00 89.94 87 PRO A CA 1
ATOM 699 C C . PRO A 1 87 ? 12.607 11.866 -16.912 1.00 89.94 87 PRO A C 1
ATOM 701 O O . PRO A 1 87 ? 12.191 12.961 -16.516 1.00 89.94 87 PRO A O 1
ATOM 704 N N . MET A 1 88 ? 13.028 10.915 -16.083 1.00 89.62 88 MET A N 1
ATOM 705 C CA . MET A 1 88 ? 12.844 10.913 -14.626 1.00 89.62 88 MET A CA 1
ATOM 706 C C . MET A 1 88 ? 14.168 10.704 -13.895 1.00 89.62 8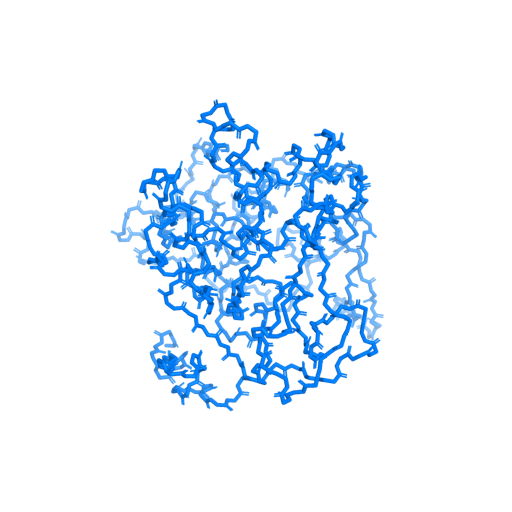8 MET A C 1
ATOM 708 O O . MET A 1 88 ? 15.071 10.059 -14.424 1.00 89.62 88 MET A O 1
ATOM 712 N N . THR A 1 89 ? 14.293 11.237 -12.681 1.00 91.25 89 THR A N 1
ATOM 713 C CA . THR A 1 89 ? 15.336 10.779 -11.749 1.00 91.25 89 THR A CA 1
ATOM 714 C C . THR A 1 89 ? 14.986 9.381 -11.228 1.00 91.25 89 THR A C 1
ATOM 716 O O . THR A 1 89 ? 13.838 8.941 -11.334 1.00 91.25 89 THR A O 1
ATOM 719 N N . LEU A 1 90 ? 15.946 8.670 -10.636 1.00 88.00 90 LEU A N 1
ATOM 720 C CA . LEU A 1 90 ? 15.668 7.379 -9.995 1.00 88.00 90 LEU A CA 1
ATOM 721 C C . LEU A 1 90 ? 14.565 7.475 -8.924 1.00 88.00 90 LEU A C 1
ATOM 723 O O . LEU A 1 90 ? 13.715 6.593 -8.809 1.00 88.00 90 LEU A O 1
ATOM 727 N N . ILE A 1 91 ? 14.551 8.575 -8.172 1.00 86.19 91 ILE A N 1
ATOM 728 C CA . ILE A 1 91 ? 13.566 8.825 -7.116 1.00 86.19 91 ILE A CA 1
ATOM 729 C C . ILE A 1 91 ? 12.175 9.048 -7.693 1.00 86.19 91 ILE A C 1
ATOM 731 O O . ILE A 1 91 ? 11.210 8.476 -7.181 1.00 86.19 91 ILE A O 1
ATOM 735 N N . ASP A 1 92 ? 12.076 9.798 -8.792 1.00 87.94 92 ASP A N 1
ATOM 736 C CA . ASP A 1 92 ? 10.808 9.964 -9.500 1.00 87.94 92 ASP A CA 1
ATOM 737 C C . ASP A 1 92 ? 10.285 8.608 -9.980 1.00 87.94 92 ASP A C 1
ATOM 739 O O . ASP A 1 92 ? 9.095 8.337 -9.831 1.00 87.94 92 ASP A O 1
ATOM 743 N N . VAL A 1 93 ? 11.150 7.729 -10.504 1.00 88.06 93 VAL A N 1
ATOM 744 C CA . VAL A 1 93 ? 10.735 6.382 -10.925 1.00 88.06 93 VAL A CA 1
ATOM 745 C C . VAL A 1 93 ? 10.151 5.605 -9.752 1.00 88.06 93 VAL A C 1
ATOM 747 O O . VAL A 1 93 ? 9.026 5.119 -9.860 1.00 88.06 93 VAL A O 1
ATOM 750 N N . PHE A 1 94 ? 10.853 5.512 -8.621 1.00 85.44 94 PHE A N 1
ATOM 751 C CA . PHE A 1 94 ? 10.347 4.774 -7.460 1.00 85.44 94 PHE A CA 1
ATOM 752 C C . PHE A 1 94 ? 9.038 5.356 -6.921 1.00 85.44 94 PHE A C 1
ATOM 754 O O . PHE A 1 94 ? 8.129 4.600 -6.571 1.00 85.44 94 PHE A O 1
ATOM 761 N N . HIS A 1 95 ? 8.911 6.684 -6.894 1.00 84.31 95 HIS A N 1
ATOM 762 C CA . HIS A 1 95 ? 7.699 7.335 -6.412 1.00 84.31 95 HIS A CA 1
ATOM 763 C C . HIS A 1 95 ? 6.515 7.072 -7.349 1.00 84.31 95 HIS A C 1
ATOM 765 O O . HIS A 1 95 ? 5.457 6.632 -6.904 1.00 84.31 95 HIS A O 1
ATOM 771 N N . ASN A 1 96 ? 6.704 7.272 -8.655 1.00 87.75 96 ASN A N 1
ATOM 772 C CA . ASN A 1 96 ? 5.650 7.125 -9.660 1.00 87.75 96 ASN A CA 1
ATOM 773 C C . ASN A 1 96 ? 5.250 5.663 -9.906 1.00 87.75 96 ASN A C 1
ATOM 775 O O . ASN A 1 96 ? 4.084 5.377 -10.202 1.00 87.75 96 ASN A O 1
ATOM 779 N N . VAL A 1 97 ? 6.187 4.723 -9.734 1.00 86.94 97 VAL A N 1
ATOM 780 C CA . VAL A 1 97 ? 5.861 3.296 -9.653 1.00 86.94 97 VAL A CA 1
ATOM 781 C C . VAL A 1 97 ? 4.871 3.087 -8.512 1.00 86.94 97 VAL A C 1
ATOM 783 O O . VAL A 1 97 ? 3.794 2.579 -8.775 1.00 86.94 97 VAL A O 1
ATOM 786 N N . ALA A 1 98 ? 5.152 3.546 -7.291 1.00 82.31 98 ALA A N 1
ATOM 787 C CA . ALA A 1 98 ? 4.252 3.346 -6.151 1.00 82.31 98 ALA A CA 1
ATOM 788 C C . ALA A 1 98 ? 2.920 4.127 -6.232 1.00 82.31 98 ALA A C 1
ATOM 790 O O . ALA A 1 98 ? 1.949 3.737 -5.584 1.00 82.31 98 ALA A O 1
ATOM 791 N N . SER A 1 99 ? 2.856 5.219 -7.003 1.00 84.06 99 SER A N 1
ATOM 792 C CA . SER A 1 99 ? 1.684 6.101 -7.080 1.00 84.06 99 SER A CA 1
ATOM 793 C C . SER A 1 99 ? 0.946 6.014 -8.422 1.00 84.06 99 SER A C 1
ATOM 795 O O . SER A 1 99 ? -0.007 5.247 -8.558 1.00 84.06 99 SER A O 1
ATOM 797 N N . ILE A 1 100 ? 1.353 6.789 -9.428 1.00 84.62 100 ILE A N 1
ATOM 798 C CA . ILE A 1 100 ? 0.538 7.086 -10.617 1.00 84.62 100 ILE A CA 1
ATOM 799 C C . ILE A 1 100 ? 0.253 5.875 -11.512 1.00 84.62 100 ILE A C 1
ATOM 801 O O . ILE A 1 100 ? -0.732 5.872 -12.246 1.00 84.62 100 ILE A O 1
ATOM 805 N N . THR A 1 101 ? 1.111 4.853 -11.492 1.00 89.25 101 THR A N 1
ATOM 806 C CA . THR A 1 101 ? 1.002 3.729 -12.438 1.00 89.25 101 THR A CA 1
ATOM 807 C C . THR A 1 101 ? -0.011 2.675 -12.000 1.00 89.25 101 THR A C 1
ATOM 809 O O . THR A 1 101 ? -0.682 2.084 -12.850 1.00 89.25 101 THR A O 1
ATOM 812 N N . HIS A 1 102 ? -0.125 2.432 -10.691 1.00 92.50 102 HIS A N 1
ATOM 813 C CA . HIS A 1 102 ? -0.999 1.398 -10.134 1.00 92.50 102 HIS A CA 1
ATOM 814 C C . HIS A 1 102 ? -1.478 1.652 -8.698 1.00 92.50 102 HIS A C 1
ATOM 816 O O . HIS A 1 102 ? -2.310 0.890 -8.213 1.00 92.50 102 HIS A O 1
ATOM 822 N N . GLY A 1 103 ? -1.019 2.708 -8.022 1.00 89.00 103 GLY A N 1
ATOM 823 C CA . GLY A 1 103 ? -1.311 2.965 -6.610 1.00 89.00 103 GLY A CA 1
ATOM 824 C C . GLY A 1 103 ? -2.808 2.997 -6.302 1.00 89.00 103 GLY A C 1
ATOM 825 O O . GLY A 1 103 ? -3.244 2.379 -5.338 1.00 89.00 103 GLY A O 1
ATOM 826 N N . ALA A 1 104 ? -3.615 3.618 -7.171 1.00 88.56 104 ALA A N 1
ATOM 827 C CA . ALA A 1 104 ? -5.075 3.659 -7.031 1.00 88.56 104 ALA A CA 1
ATOM 828 C C . ALA A 1 104 ? -5.754 2.284 -7.197 1.00 88.56 104 ALA A C 1
ATOM 830 O O . ALA A 1 104 ? -6.844 2.070 -6.674 1.00 88.56 104 ALA A O 1
ATOM 831 N N . VAL A 1 105 ? -5.115 1.321 -7.871 1.00 91.12 105 VAL A N 1
ATOM 832 C CA . VAL A 1 105 ? -5.673 -0.031 -8.039 1.00 91.12 105 VAL A CA 1
ATOM 833 C C . VAL A 1 105 ? -5.802 -0.746 -6.698 1.00 91.12 105 VAL A C 1
ATOM 835 O O . VAL A 1 105 ? -6.760 -1.490 -6.503 1.00 91.12 105 VAL A O 1
ATOM 838 N N . HIS A 1 106 ? -4.869 -0.511 -5.773 1.00 92.56 106 HIS A N 1
ATOM 839 C CA . HIS A 1 106 ? -4.889 -1.121 -4.448 1.00 92.56 106 HIS A CA 1
ATOM 840 C C . HIS A 1 106 ? -6.192 -0.824 -3.692 1.00 92.56 106 HIS A C 1
ATOM 842 O O . HIS A 1 106 ? -6.944 -1.768 -3.439 1.00 92.56 106 HIS A O 1
ATOM 848 N N . PRO A 1 107 ? -6.528 0.439 -3.369 1.00 89.38 107 PRO A N 1
ATOM 849 C CA . PRO A 1 107 ? -7.757 0.739 -2.651 1.00 89.38 107 PRO A CA 1
ATOM 850 C C . PRO A 1 107 ? -9.014 0.491 -3.491 1.00 89.38 107 PRO A C 1
ATOM 852 O O . PRO A 1 107 ? -10.028 0.125 -2.913 1.00 89.38 107 PRO A O 1
ATOM 855 N N . ILE A 1 108 ? -8.969 0.609 -4.827 1.00 90.00 108 ILE A N 1
ATOM 856 C CA . ILE A 1 108 ? -10.140 0.302 -5.669 1.00 90.00 108 ILE A CA 1
ATOM 857 C C . ILE A 1 108 ? -10.490 -1.193 -5.628 1.00 90.00 108 ILE A C 1
ATOM 859 O O . ILE A 1 108 ? -11.666 -1.548 -5.624 1.00 90.00 108 ILE A O 1
ATOM 863 N N . MET A 1 109 ? -9.485 -2.074 -5.611 1.00 89.94 109 MET A N 1
ATOM 864 C CA . MET A 1 109 ? -9.709 -3.524 -5.576 1.00 89.94 109 MET A CA 1
ATOM 865 C C . MET A 1 109 ? -9.822 -4.095 -4.168 1.00 89.94 109 MET A C 1
ATOM 867 O O . MET A 1 109 ? -10.470 -5.122 -3.989 1.00 89.94 109 MET A O 1
ATOM 871 N N . GLY A 1 110 ? -9.150 -3.489 -3.192 1.00 92.19 110 GLY A N 1
ATOM 872 C CA . GLY A 1 110 ? -9.160 -3.953 -1.812 1.00 92.19 110 GLY A CA 1
ATOM 873 C C . GLY A 1 110 ? -10.291 -3.341 -0.996 1.00 92.19 110 GLY A C 1
ATOM 874 O O . GLY A 1 110 ? -10.958 -4.074 -0.277 1.00 92.19 110 GLY A O 1
ATOM 875 N N . GLY A 1 111 ? -10.523 -2.035 -1.118 1.00 92.62 111 GLY A N 1
ATOM 876 C CA . GLY A 1 111 ? -11.498 -1.297 -0.319 1.00 92.62 111 GLY A CA 1
ATOM 877 C C . GLY A 1 111 ? -11.274 -1.391 1.196 1.00 92.62 111 GLY A C 1
ATOM 878 O O . GLY A 1 111 ? -10.276 -1.932 1.690 1.00 92.62 111 GLY A O 1
ATOM 879 N N . SER A 1 112 ? -12.234 -0.864 1.946 1.00 93.38 112 SER A N 1
ATOM 880 C CA . SER A 1 112 ? -12.327 -1.002 3.399 1.00 93.38 112 SER A CA 1
ATOM 881 C C . SER A 1 112 ? -13.769 -0.848 3.867 1.00 93.38 112 SER A C 1
ATOM 883 O O . SER A 1 112 ? -14.538 -0.128 3.241 1.00 93.38 112 SER A O 1
ATOM 885 N N . VAL A 1 113 ? -14.116 -1.435 5.005 1.00 92.38 113 VAL A N 1
ATOM 886 C CA . VAL A 1 113 ? -15.424 -1.267 5.658 1.00 92.38 113 VAL A CA 1
ATOM 887 C C . VAL A 1 113 ? -15.223 -0.801 7.091 1.00 92.38 113 VAL A C 1
ATOM 889 O O . VAL A 1 113 ? -14.256 -1.204 7.733 1.00 92.38 113 VAL A O 1
ATOM 892 N N . ASP A 1 114 ? -16.129 0.028 7.600 1.00 89.38 114 ASP A N 1
ATOM 893 C CA . ASP A 1 114 ? -16.226 0.338 9.028 1.00 89.38 114 ASP A CA 1
ATOM 894 C C . ASP A 1 114 ? -17.400 -0.449 9.608 1.00 89.38 114 ASP A C 1
ATOM 896 O O . ASP A 1 114 ? -18.557 -0.062 9.449 1.00 89.38 114 ASP A O 1
ATOM 900 N N . VAL A 1 115 ? -17.115 -1.583 10.253 1.00 82.25 115 VAL A N 1
ATOM 901 C CA . VAL A 1 115 ? -18.181 -2.519 10.655 1.00 82.25 115 VAL A CA 1
ATOM 902 C C . VAL A 1 115 ? -19.051 -1.998 11.804 1.00 82.25 115 VAL A C 1
ATOM 904 O O . VAL A 1 115 ? -20.088 -2.589 12.098 1.00 82.25 115 VAL A O 1
ATOM 907 N N . LEU A 1 116 ? -18.657 -0.890 12.440 1.00 85.75 116 LEU A N 1
ATOM 908 C CA . LEU A 1 116 ? -19.415 -0.243 13.513 1.00 85.75 116 LEU A CA 1
ATOM 909 C C . LEU A 1 116 ? -20.168 1.017 13.068 1.00 85.75 116 LEU A C 1
ATOM 911 O O . LEU A 1 116 ? -20.888 1.588 13.887 1.00 85.75 116 LEU A O 1
ATOM 915 N N . ASP A 1 117 ? -20.024 1.444 11.807 1.00 88.94 117 ASP A N 1
ATOM 916 C CA . ASP A 1 117 ? -20.574 2.715 11.306 1.00 88.94 117 ASP A CA 1
ATOM 917 C C . ASP A 1 117 ? -20.169 3.927 12.180 1.00 88.94 117 ASP A C 1
ATOM 919 O O . ASP A 1 117 ? -20.898 4.908 12.357 1.00 88.94 117 ASP A O 1
ATOM 923 N N . SER A 1 118 ? -18.967 3.861 12.758 1.00 91.19 118 SER A N 1
ATOM 924 C CA . SER A 1 118 ? -18.399 4.863 13.657 1.00 91.19 118 SER A CA 1
ATOM 925 C C . SER A 1 118 ? -18.280 6.232 12.984 1.00 91.19 118 SER A C 1
ATOM 927 O O . SER A 1 118 ? -18.508 7.262 13.625 1.00 91.19 118 SER A O 1
ATOM 929 N N . TYR A 1 119 ? -17.978 6.272 11.682 1.00 91.62 119 TYR A N 1
ATOM 930 C CA . TYR A 1 119 ? -17.842 7.527 10.931 1.00 91.62 119 TYR A CA 1
ATOM 931 C C . TYR A 1 119 ? -19.147 8.328 10.818 1.00 91.62 119 TYR A C 1
ATOM 933 O O . TYR A 1 119 ? -19.086 9.546 10.646 1.00 91.62 119 TYR A O 1
ATOM 941 N N . SER A 1 120 ? -20.319 7.711 10.982 1.00 90.69 120 SER A N 1
ATOM 942 C CA . SER A 1 120 ? -21.599 8.434 10.967 1.00 90.69 120 SER A CA 1
ATOM 943 C C . SER A 1 120 ? -21.765 9.390 12.155 1.00 90.69 120 SER A C 1
ATOM 945 O O . SER A 1 120 ? -22.470 10.393 12.053 1.00 90.69 120 SER A O 1
ATOM 947 N N . ALA A 1 121 ? -21.022 9.189 13.251 1.00 91.81 121 ALA A N 1
ATOM 948 C CA . ALA A 1 121 ? -20.974 10.141 14.365 1.00 91.81 121 ALA A CA 1
ATOM 949 C C . ALA A 1 121 ? -20.338 11.499 13.991 1.00 91.81 121 ALA A C 1
ATOM 951 O O . ALA A 1 121 ? -20.491 12.481 14.720 1.00 91.81 121 ALA A O 1
ATOM 952 N N . LEU A 1 122 ? -19.615 11.574 12.869 1.00 92.19 122 LEU A N 1
ATOM 953 C CA . LEU A 1 122 ? -18.971 12.802 12.398 1.00 92.19 122 LEU A CA 1
ATOM 954 C C . LEU A 1 122 ? -19.946 13.762 11.708 1.00 92.19 122 LEU A C 1
ATOM 956 O O . LEU A 1 122 ? -19.649 14.952 11.619 1.00 92.19 122 LEU A O 1
ATOM 960 N N . GLU A 1 123 ? -21.115 13.286 11.266 1.00 92.69 123 GLU A N 1
ATOM 961 C CA . GLU A 1 123 ? -22.124 14.091 10.554 1.00 92.69 123 GLU A CA 1
ATOM 962 C C . GLU A 1 123 ? -22.624 15.296 11.370 1.00 92.69 123 GLU A C 1
ATOM 964 O O . GLU A 1 123 ? -23.127 16.270 10.813 1.00 92.69 123 GLU A O 1
ATOM 969 N N . GLU A 1 124 ? -22.458 15.264 12.695 1.00 91.69 124 GLU A N 1
ATOM 970 C CA . GLU A 1 124 ? -22.849 16.359 13.585 1.00 91.69 124 GLU A CA 1
ATOM 971 C C . GLU A 1 124 ? -21.967 17.613 13.454 1.00 91.69 124 GLU A C 1
ATOM 973 O O . GLU A 1 124 ? -22.412 18.707 13.813 1.00 91.69 124 GLU A O 1
ATOM 978 N N . PHE A 1 125 ? -20.715 17.472 13.004 1.00 91.88 125 PHE A N 1
ATOM 979 C CA . PHE A 1 125 ? -19.729 18.565 13.027 1.00 91.88 125 PHE A CA 1
ATOM 980 C C . PHE A 1 125 ? -18.742 18.587 11.849 1.00 91.88 125 PHE A C 1
ATOM 982 O O . PHE A 1 125 ? -17.987 19.548 11.713 1.00 91.88 125 PHE A O 1
ATOM 989 N N . ILE A 1 126 ? -18.744 17.569 10.989 1.00 92.19 126 ILE A N 1
ATOM 990 C CA . ILE A 1 126 ? -17.981 17.531 9.739 1.00 92.19 126 ILE A CA 1
ATOM 991 C C . ILE A 1 126 ? -18.930 17.793 8.564 1.00 92.19 126 ILE A C 1
ATOM 993 O O . ILE A 1 126 ? -20.082 17.357 8.566 1.00 92.19 126 ILE A O 1
ATOM 997 N N . THR A 1 127 ? -18.463 18.522 7.548 1.00 91.19 127 THR A N 1
ATOM 998 C CA . THR A 1 127 ? -19.264 18.755 6.339 1.00 91.19 127 THR A CA 1
ATOM 999 C C . THR A 1 127 ? -19.467 17.454 5.557 1.00 91.19 127 THR A C 1
ATOM 1001 O O . THR A 1 127 ? -18.637 16.552 5.609 1.00 91.19 127 THR A O 1
ATOM 1004 N N . ALA A 1 128 ? -20.552 17.350 4.785 1.00 90.06 128 ALA A N 1
ATOM 1005 C CA . ALA A 1 128 ? -20.794 16.157 3.969 1.00 90.06 128 ALA A CA 1
ATOM 1006 C C . ALA A 1 128 ? -19.659 15.888 2.960 1.00 90.06 128 ALA A C 1
ATOM 1008 O O . ALA A 1 128 ? -19.322 14.737 2.716 1.00 90.06 128 ALA A O 1
ATOM 1009 N N . GLU A 1 129 ? -19.056 16.941 2.400 1.00 88.19 129 GLU A N 1
ATOM 1010 C CA . GLU A 1 129 ? -17.923 16.832 1.471 1.00 88.19 129 GLU A CA 1
ATOM 1011 C C . GLU A 1 129 ? -16.675 16.274 2.167 1.00 88.19 129 GLU A C 1
ATOM 1013 O O . GLU A 1 129 ? -16.073 15.310 1.692 1.00 88.19 129 GLU A O 1
ATOM 1018 N N . ASP A 1 130 ? -16.335 16.819 3.334 1.00 90.38 130 ASP A N 1
ATOM 1019 C CA . ASP A 1 130 ? -15.185 16.364 4.114 1.00 90.38 130 ASP A CA 1
ATOM 1020 C C . ASP A 1 130 ? -15.378 14.932 4.634 1.00 90.38 130 ASP A C 1
ATOM 1022 O O . ASP A 1 130 ? -14.427 14.149 4.670 1.00 90.38 130 ASP A O 1
ATOM 1026 N N . LEU A 1 131 ? -16.613 14.559 4.987 1.00 90.31 131 LEU A N 1
ATOM 1027 C CA . LEU A 1 131 ? -16.940 13.221 5.473 1.00 90.31 131 LEU A CA 1
ATOM 1028 C C . LEU A 1 131 ? -16.683 12.136 4.420 1.00 90.31 131 LEU A C 1
ATOM 1030 O O . LEU A 1 131 ? -16.144 11.086 4.774 1.00 90.31 131 LEU A O 1
ATOM 1034 N N . VAL A 1 132 ? -16.990 12.399 3.142 1.00 89.38 132 VAL A N 1
ATOM 1035 C CA . VAL A 1 132 ? -16.667 11.473 2.039 1.00 89.38 132 VAL A CA 1
ATOM 1036 C C . VAL A 1 132 ? -15.163 11.203 2.008 1.00 89.38 132 VAL A C 1
ATOM 1038 O O . VAL A 1 132 ? -14.730 10.052 1.954 1.00 89.38 132 VAL A O 1
ATOM 1041 N N . GLY A 1 133 ? -14.351 12.259 2.107 1.00 88.50 133 GLY A N 1
ATOM 1042 C CA . GLY A 1 133 ? -12.898 12.124 2.158 1.00 88.50 133 GLY A CA 1
ATOM 1043 C C . GLY A 1 133 ? -12.422 11.334 3.381 1.00 88.50 133 GLY A C 1
ATOM 1044 O O . GLY A 1 133 ? -11.515 10.508 3.259 1.00 88.50 133 GLY A O 1
ATOM 1045 N N . LEU A 1 134 ? -13.022 11.565 4.555 1.00 90.81 134 LEU A N 1
ATOM 1046 C CA . LEU A 1 134 ? -12.625 10.914 5.813 1.00 90.81 134 LEU A CA 1
ATOM 1047 C C . LEU A 1 134 ? -12.926 9.418 5.793 1.00 90.81 134 LEU A C 1
ATOM 1049 O O . LEU A 1 134 ? -12.043 8.628 6.128 1.00 90.81 134 LEU A O 1
ATOM 1053 N N . ARG A 1 135 ? -14.127 9.031 5.349 1.00 90.81 135 ARG A N 1
ATOM 1054 C CA . ARG A 1 135 ? -14.506 7.624 5.148 1.00 90.81 135 ARG A CA 1
ATOM 1055 C C . ARG A 1 135 ? -13.584 6.953 4.132 1.00 90.81 135 ARG A C 1
ATOM 1057 O O . ARG A 1 135 ? -12.996 5.910 4.415 1.00 90.81 135 ARG A O 1
ATOM 1064 N N . ALA A 1 136 ? -13.323 7.628 3.015 1.00 88.75 136 ALA A N 1
ATOM 1065 C CA . ALA A 1 136 ? -12.436 7.116 1.983 1.00 88.75 136 ALA A CA 1
ATOM 1066 C C . ALA A 1 136 ? -10.998 6.827 2.435 1.00 88.75 136 ALA A C 1
ATOM 1068 O O . ALA A 1 136 ? -10.319 5.961 1.882 1.00 88.75 136 ALA A O 1
ATOM 1069 N N . HIS A 1 137 ? -10.527 7.568 3.436 1.00 89.19 137 HIS A N 1
ATOM 1070 C CA . HIS A 1 137 ? -9.193 7.429 4.003 1.00 89.19 137 HIS A CA 1
ATOM 1071 C C . HIS A 1 137 ? -9.191 6.696 5.348 1.00 89.19 137 HIS A C 1
ATOM 1073 O O . HIS A 1 137 ? -8.151 6.674 6.004 1.00 89.19 137 HIS A O 1
ATOM 1079 N N . ALA A 1 138 ? -10.292 6.059 5.760 1.00 91.62 138 ALA A N 1
ATOM 1080 C CA . ALA A 1 138 ? -10.397 5.406 7.064 1.00 91.62 138 ALA A CA 1
ATOM 1081 C C . ALA A 1 138 ? -9.317 4.331 7.281 1.00 91.62 138 ALA A C 1
ATOM 1083 O O . ALA A 1 138 ? -8.636 4.332 8.309 1.00 91.62 138 ALA A O 1
ATOM 1084 N N . GLY A 1 139 ? -9.068 3.475 6.280 1.00 90.81 139 GLY A N 1
ATOM 1085 C CA . GLY A 1 139 ? -7.994 2.475 6.347 1.00 90.81 139 GLY A CA 1
ATOM 1086 C C . GLY A 1 139 ? -6.600 3.101 6.487 1.00 90.81 139 GLY A C 1
ATOM 1087 O O . GLY A 1 139 ? -5.787 2.662 7.303 1.00 90.81 139 GLY A O 1
ATOM 1088 N N . ARG A 1 140 ? -6.352 4.202 5.763 1.00 88.56 140 ARG A N 1
ATOM 1089 C CA . ARG A 1 140 ? -5.113 4.983 5.883 1.00 88.56 140 ARG A CA 1
ATOM 1090 C C . ARG A 1 140 ? -4.981 5.624 7.265 1.00 88.56 140 ARG A C 1
ATOM 1092 O O . ARG A 1 140 ? -3.889 5.610 7.827 1.00 88.56 140 ARG A O 1
ATOM 1099 N N . ALA A 1 141 ? -6.062 6.177 7.805 1.00 90.50 141 ALA A N 1
ATOM 1100 C CA . ALA A 1 141 ? -6.070 6.803 9.119 1.00 90.50 141 ALA A CA 1
ATOM 1101 C C . ALA A 1 141 ? -5.745 5.774 10.213 1.00 90.50 141 ALA A C 1
ATOM 1103 O O . ALA A 1 141 ? -4.878 6.036 11.046 1.00 90.50 141 ALA A O 1
ATOM 1104 N N . ALA A 1 142 ? -6.344 4.578 10.156 1.00 91.12 142 ALA A N 1
ATOM 1105 C CA . ALA A 1 142 ? -6.031 3.475 11.068 1.00 91.12 142 ALA A CA 1
ATOM 1106 C C . ALA A 1 142 ? -4.535 3.106 11.033 1.00 91.12 142 ALA A C 1
ATOM 1108 O O . ALA A 1 142 ? -3.884 3.009 12.078 1.00 91.12 142 ALA A O 1
ATOM 1109 N N . ARG A 1 143 ? -3.957 2.985 9.830 1.00 89.56 143 ARG A N 1
ATOM 1110 C CA . ARG A 1 143 ? -2.520 2.744 9.643 1.00 89.56 143 ARG A CA 1
ATOM 1111 C C . ARG A 1 143 ? -1.661 3.856 10.227 1.00 89.56 143 ARG A C 1
ATOM 1113 O O . ARG A 1 143 ? -0.724 3.588 10.981 1.00 89.56 143 ARG A O 1
ATOM 1120 N N . ASP A 1 144 ? -1.906 5.092 9.805 1.00 87.00 144 ASP A N 1
ATOM 1121 C CA . ASP A 1 144 ? -0.991 6.190 10.086 1.00 87.00 144 ASP A CA 1
ATOM 1122 C C . ASP A 1 144 ? -1.065 6.588 11.576 1.00 87.00 144 ASP A C 1
ATOM 1124 O O . ASP A 1 144 ? -0.021 6.848 12.178 1.00 87.00 144 ASP A O 1
ATOM 1128 N N . LEU A 1 145 ? -2.242 6.505 12.218 1.00 87.81 145 LEU A N 1
ATOM 1129 C CA . LEU A 1 145 ? -2.385 6.674 13.672 1.00 87.81 145 LEU A CA 1
ATOM 1130 C C . LEU A 1 145 ? -1.666 5.582 14.472 1.00 87.81 145 LEU A C 1
ATOM 1132 O O . LEU A 1 145 ? -1.060 5.883 15.506 1.00 87.81 145 LEU A O 1
ATOM 1136 N N . TRP A 1 146 ? -1.676 4.335 13.994 1.00 88.44 146 TRP A N 1
ATOM 1137 C CA . TRP A 1 146 ? -0.902 3.257 14.613 1.00 88.44 146 TRP A CA 1
ATOM 1138 C C . TRP A 1 146 ? 0.598 3.496 14.468 1.00 88.44 146 TRP A C 1
ATOM 1140 O O . TRP A 1 146 ? 1.343 3.367 15.441 1.00 88.44 146 TRP A O 1
ATOM 1150 N N . ARG A 1 147 ? 1.046 3.914 13.277 1.00 83.06 147 ARG A N 1
ATOM 1151 C CA . ARG A 1 147 ? 2.460 4.211 13.011 1.00 83.06 147 ARG A CA 1
ATOM 1152 C C . ARG A 1 147 ? 2.973 5.301 13.942 1.00 83.06 147 ARG A C 1
ATOM 1154 O O . ARG A 1 147 ? 3.964 5.069 14.624 1.00 83.06 147 ARG A O 1
ATOM 1161 N N . VAL A 1 148 ? 2.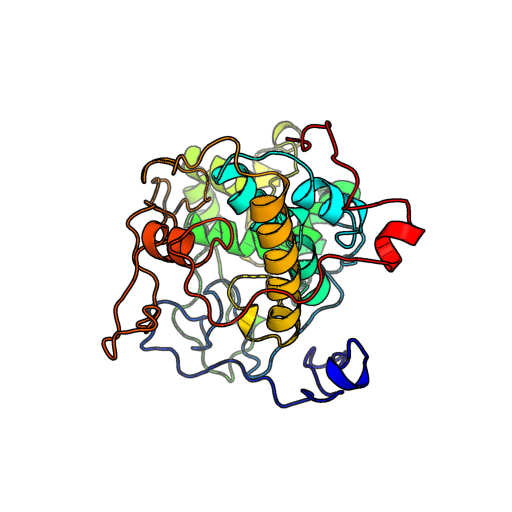267 6.422 14.086 1.00 80.38 148 VAL A N 1
ATOM 1162 C CA . VAL A 1 148 ? 2.712 7.504 14.986 1.00 80.38 148 VAL A CA 1
ATOM 1163 C C . VAL A 1 148 ? 2.563 7.176 16.480 1.00 80.38 148 VAL A C 1
ATOM 1165 O O . VAL A 1 148 ? 2.990 7.966 17.317 1.00 80.38 148 VAL A O 1
ATOM 1168 N N . GLY A 1 149 ? 2.017 6.006 16.832 1.00 80.88 149 GLY A N 1
ATOM 1169 C CA . GLY A 1 149 ? 1.842 5.559 18.216 1.00 80.88 149 GLY A CA 1
ATOM 1170 C C . GLY A 1 149 ? 0.624 6.165 18.916 1.00 80.88 149 GLY A C 1
ATOM 1171 O O . GLY A 1 149 ? 0.552 6.150 20.144 1.00 80.88 149 GLY A O 1
ATOM 1172 N N . PHE A 1 150 ? -0.329 6.711 18.156 1.00 86.62 150 PHE A N 1
ATOM 1173 C CA . PHE A 1 150 ? -1.548 7.291 18.712 1.00 86.62 150 PHE A CA 1
ATOM 1174 C C . PHE A 1 150 ? -2.553 6.204 19.123 1.00 86.62 150 PHE A C 1
ATOM 1176 O O . PHE A 1 150 ? -3.113 6.265 20.224 1.00 86.62 150 PHE A O 1
ATOM 1183 N N . THR A 1 151 ? -2.719 5.180 18.279 1.00 89.25 151 THR A N 1
ATOM 1184 C CA . THR A 1 151 ? -3.527 3.979 18.549 1.00 89.25 151 THR A CA 1
ATOM 1185 C C . THR A 1 151 ? -2.648 2.788 18.936 1.00 89.25 151 THR A C 1
ATOM 1187 O O . THR A 1 151 ? -1.545 2.622 18.414 1.00 89.25 151 THR A O 1
ATOM 1190 N N . SER A 1 152 ? -3.180 1.896 19.767 1.00 89.88 152 SER A N 1
ATOM 1191 C CA . SER A 1 152 ? -2.609 0.581 20.079 1.00 89.88 152 SER A CA 1
ATOM 1192 C C . SER A 1 152 ? -3.620 -0.516 19.763 1.00 89.88 152 SER A C 1
ATOM 1194 O O . SER A 1 152 ? -4.800 -0.362 20.070 1.00 89.88 152 SER A O 1
ATOM 1196 N N . CYS A 1 153 ? -3.165 -1.622 19.181 1.00 92.62 153 CYS A N 1
ATOM 1197 C CA . CYS A 1 153 ? -4.008 -2.779 18.876 1.00 92.62 153 CYS A CA 1
ATOM 1198 C C . CYS A 1 153 ? -3.757 -3.897 19.897 1.00 92.62 153 CYS A C 1
ATOM 1200 O O . CYS A 1 153 ? -2.647 -3.961 20.430 1.00 92.62 153 CYS A O 1
ATOM 1202 N N . PRO A 1 154 ? -4.746 -4.760 20.192 1.00 94.38 154 PRO A N 1
ATOM 1203 C CA . PRO A 1 154 ? -4.543 -5.901 21.078 1.00 94.38 154 PRO A CA 1
ATOM 1204 C C . PRO A 1 154 ? -3.400 -6.798 20.591 1.00 94.38 154 PRO A C 1
ATOM 1206 O O . PRO A 1 154 ? -3.297 -7.078 19.398 1.00 94.38 154 PRO A O 1
ATOM 1209 N N . ASP A 1 155 ? -2.577 -7.314 21.501 1.00 92.56 155 ASP A N 1
ATOM 1210 C CA . ASP A 1 155 ? -1.497 -8.231 21.108 1.00 92.56 155 ASP A CA 1
ATOM 1211 C C . ASP A 1 155 ? -2.040 -9.591 20.642 1.00 92.56 155 ASP A C 1
ATOM 1213 O O . ASP A 1 155 ? -1.422 -10.265 19.820 1.00 92.56 155 ASP A O 1
ATOM 1217 N N . LYS A 1 156 ? -3.196 -10.008 21.179 1.00 95.81 156 LYS A N 1
ATOM 1218 C CA . LYS A 1 156 ? -3.829 -11.293 20.884 1.00 95.81 156 LYS A CA 1
ATOM 1219 C C . LYS A 1 156 ? -5.338 -11.266 21.122 1.00 95.81 156 LYS A C 1
ATOM 1221 O O . LYS A 1 156 ? -5.795 -10.783 22.155 1.00 95.81 156 LYS A O 1
ATOM 1226 N N . CYS A 1 157 ? -6.069 -11.892 20.211 1.00 96.69 157 CYS A N 1
ATOM 1227 C CA . CYS A 1 157 ? -7.487 -12.208 20.279 1.00 96.69 157 CYS A CA 1
ATOM 1228 C C . CYS A 1 157 ? -7.702 -13.665 19.857 1.00 96.69 157 CYS A C 1
ATOM 1230 O O . CYS A 1 157 ? -6.957 -14.205 19.033 1.00 96.69 157 CYS A O 1
ATOM 1232 N N . ASP A 1 158 ? -8.721 -14.306 20.425 1.00 95.88 158 ASP A N 1
ATOM 1233 C CA . ASP A 1 158 ? -9.123 -15.644 20.005 1.00 95.88 158 ASP A CA 1
ATOM 1234 C C . ASP A 1 158 ? -9.944 -15.547 18.715 1.00 95.88 158 ASP A C 1
ATOM 1236 O O . ASP A 1 158 ? -10.672 -14.583 18.508 1.00 95.88 158 ASP A O 1
ATOM 1240 N N . MET A 1 159 ? -9.887 -16.561 17.848 1.00 94.31 159 MET A N 1
ATOM 1241 C CA . MET A 1 159 ? -10.653 -16.564 16.586 1.00 94.31 159 MET A CA 1
ATOM 1242 C C . MET A 1 159 ? -12.172 -16.425 16.793 1.00 94.31 159 MET A C 1
ATOM 1244 O O . MET A 1 159 ? -12.886 -15.927 15.915 1.00 94.31 159 MET A O 1
ATOM 1248 N N . ASP A 1 160 ? -12.658 -16.830 17.966 1.00 95.25 160 ASP A N 1
ATOM 1249 C CA . ASP A 1 160 ? -14.065 -16.747 18.356 1.00 95.25 160 ASP A CA 1
ATOM 1250 C C . ASP A 1 160 ? -14.452 -15.341 18.853 1.00 95.25 160 ASP A C 1
ATOM 1252 O O . ASP A 1 160 ? -15.635 -15.003 18.851 1.00 95.25 160 ASP A O 1
ATOM 1256 N N . THR A 1 161 ? -13.479 -14.493 19.214 1.00 95.62 161 THR A N 1
ATOM 1257 C CA . THR A 1 161 ? -13.711 -13.090 19.584 1.00 95.62 161 THR A CA 1
ATOM 1258 C C . THR A 1 161 ? -14.237 -12.318 18.366 1.00 95.62 161 THR A C 1
ATOM 1260 O O . THR A 1 161 ? -13.652 -12.420 17.281 1.00 95.62 161 THR A O 1
ATOM 1263 N N . PRO A 1 162 ? -15.361 -11.590 18.476 1.00 92.62 162 PRO A N 1
ATOM 1264 C CA . PRO A 1 162 ? -15.845 -10.712 17.411 1.00 92.62 162 PRO A CA 1
ATOM 1265 C C . PRO A 1 162 ? -14.824 -9.621 17.061 1.00 92.62 162 PRO A C 1
ATOM 1267 O O . PRO A 1 162 ? -14.052 -9.185 17.915 1.00 92.62 162 PRO A O 1
ATOM 1270 N N . VAL A 1 163 ? -14.815 -9.167 15.804 1.00 90.81 163 VAL A N 1
ATOM 1271 C CA . VAL A 1 163 ? -13.877 -8.120 15.350 1.00 90.81 163 VAL A CA 1
ATOM 1272 C C . VAL A 1 163 ? -14.084 -6.839 16.149 1.00 90.81 163 VAL A C 1
ATOM 1274 O O . VAL A 1 163 ? -13.112 -6.208 16.546 1.00 90.81 163 VAL A O 1
ATOM 1277 N N . GLU A 1 164 ? -15.336 -6.522 16.452 1.00 90.06 164 GLU A N 1
ATOM 1278 C CA . GLU A 1 164 ? -15.803 -5.354 17.192 1.00 90.06 164 GLU A CA 1
ATOM 1279 C C . GLU A 1 164 ? -15.248 -5.301 18.625 1.00 90.06 164 GLU A C 1
ATOM 1281 O O . GLU A 1 164 ? -15.093 -4.226 19.197 1.00 90.06 164 GLU A O 1
ATOM 1286 N N . GLU A 1 165 ? -14.913 -6.460 19.200 1.00 90.88 165 GLU A N 1
ATOM 1287 C CA . GLU A 1 165 ? -14.304 -6.584 20.531 1.00 90.88 165 GLU A CA 1
ATOM 1288 C C . GLU A 1 165 ? -12.766 -6.627 20.474 1.00 90.88 165 GLU A C 1
ATOM 1290 O O . GLU A 1 165 ? -12.096 -6.567 21.505 1.00 90.88 165 GLU A O 1
ATOM 1295 N N . CYS A 1 166 ? -12.196 -6.717 19.271 1.00 92.50 166 CYS A N 1
ATOM 1296 C CA . CYS A 1 166 ? -10.766 -6.831 19.007 1.00 92.50 166 CYS A CA 1
ATOM 1297 C C . CYS A 1 166 ? -10.308 -5.732 18.035 1.00 92.50 166 CYS A C 1
ATOM 1299 O O . CYS A 1 166 ? -9.696 -5.995 16.999 1.00 92.50 166 CYS A O 1
ATOM 1301 N N . ILE A 1 167 ? -10.609 -4.478 18.357 1.00 91.62 167 ILE A N 1
ATOM 1302 C CA . ILE A 1 167 ? -10.187 -3.319 17.566 1.00 91.62 167 ILE A CA 1
ATOM 1303 C C . ILE A 1 167 ? -9.001 -2.608 18.207 1.00 91.62 167 ILE A C 1
ATOM 1305 O O . ILE A 1 167 ? -8.753 -2.711 19.411 1.00 91.62 167 ILE A O 1
ATOM 1309 N N . CYS A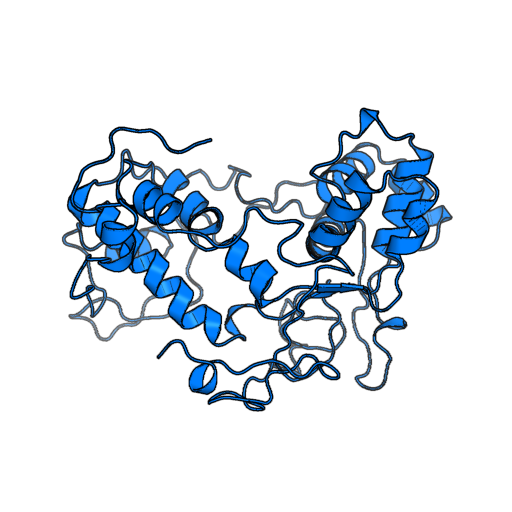 1 168 ? -8.257 -1.867 17.391 1.00 91.69 168 CYS A N 1
ATOM 1310 C CA . CYS A 1 168 ? -7.307 -0.897 17.911 1.00 91.69 168 CYS A CA 1
ATOM 1311 C C . CYS A 1 168 ? -8.054 0.186 18.692 1.00 91.69 168 CYS A C 1
ATOM 1313 O O . CYS A 1 168 ? -9.210 0.463 18.409 1.00 91.69 168 CYS A O 1
ATOM 1315 N N . SER A 1 169 ? -7.403 0.785 19.684 1.00 90.38 169 SER A N 1
ATOM 1316 C CA . SER A 1 169 ? -7.991 1.864 20.474 1.00 90.38 169 SER A CA 1
ATOM 1317 C C . SER A 1 169 ? -6.946 2.903 20.853 1.00 90.38 169 SER A C 1
ATOM 1319 O O . SER A 1 169 ? -5.737 2.654 20.815 1.00 90.38 169 SER A O 1
ATOM 1321 N N . CYS A 1 170 ? -7.411 4.089 21.235 1.00 86.88 170 CYS A N 1
ATOM 1322 C CA . CYS A 1 170 ? -6.557 5.148 21.772 1.00 86.88 170 CYS A CA 1
ATOM 1323 C C . CYS A 1 170 ? -6.620 5.267 23.293 1.00 86.88 170 CYS A C 1
ATOM 1325 O O . CYS A 1 170 ? -5.924 6.130 23.835 1.00 86.88 170 CYS A O 1
ATOM 1327 N N . GLY A 1 171 ? -7.407 4.409 23.948 1.00 82.81 171 GLY A N 1
ATOM 1328 C CA . GLY A 1 171 ? -7.746 4.524 25.359 1.00 82.81 171 GLY A CA 1
ATOM 1329 C C . GLY A 1 171 ? -9.073 5.251 25.608 1.00 82.81 171 GLY A C 1
ATOM 1330 O O . GLY A 1 171 ? -9.896 5.419 24.701 1.00 82.81 171 GLY A O 1
ATOM 1331 N N . THR A 1 172 ? -9.295 5.682 26.848 1.00 79.31 172 THR A N 1
ATOM 1332 C CA . THR A 1 172 ? -10.452 6.498 27.235 1.00 79.31 172 THR A CA 1
ATOM 1333 C C . THR A 1 172 ? -10.353 7.920 26.672 1.00 79.31 172 THR A C 1
ATOM 1335 O O . THR A 1 172 ? -9.319 8.351 26.156 1.00 79.31 172 THR A O 1
ATOM 1338 N N . LEU A 1 173 ? -11.443 8.688 26.767 1.00 74.94 173 LEU A N 1
ATOM 1339 C CA . LEU A 1 173 ? -11.432 10.093 26.351 1.00 74.94 173 LEU A CA 1
ATOM 1340 C C . LEU A 1 173 ? -10.437 10.924 27.181 1.00 74.94 173 LEU A C 1
ATOM 1342 O O . LEU A 1 173 ? -9.813 11.840 26.646 1.00 74.94 173 LEU A O 1
ATOM 1346 N N . GLU A 1 174 ? -10.264 10.598 28.462 1.00 77.88 174 GLU A N 1
ATOM 1347 C CA . GLU A 1 174 ? -9.254 11.202 29.332 1.00 77.88 174 GLU A CA 1
ATOM 1348 C C . GLU A 1 174 ? -7.840 10.900 28.824 1.00 77.88 174 GLU A C 1
ATOM 1350 O O . GLU A 1 174 ? -7.055 11.829 28.663 1.00 77.88 174 GLU A O 1
ATOM 1355 N N . GLU A 1 175 ? -7.542 9.646 28.472 1.00 82.81 175 GLU A N 1
ATOM 1356 C CA . GLU A 1 175 ? -6.233 9.251 27.926 1.00 82.81 175 GLU A CA 1
ATOM 1357 C C . GLU A 1 175 ? -5.945 9.932 26.580 1.00 82.81 175 GLU A C 1
ATOM 1359 O O . GLU A 1 175 ? -4.827 10.385 26.327 1.00 82.81 175 GLU A O 1
ATOM 1364 N N . ILE A 1 176 ? -6.959 10.084 25.723 1.00 80.94 176 ILE A N 1
ATOM 1365 C CA . ILE A 1 176 ? -6.841 10.875 24.491 1.00 80.94 176 ILE A CA 1
ATOM 1366 C C . ILE A 1 176 ? -6.577 12.341 24.829 1.00 80.94 176 ILE A C 1
ATOM 1368 O O . ILE A 1 176 ? -5.682 12.944 24.242 1.00 80.94 176 ILE A O 1
ATOM 1372 N N . THR A 1 177 ? -7.317 12.914 25.782 1.00 77.75 177 THR A N 1
ATOM 1373 C CA . THR A 1 177 ? -7.141 14.307 26.227 1.00 77.75 177 THR A CA 1
ATOM 1374 C C . THR A 1 177 ? -5.719 14.549 26.737 1.00 77.75 177 THR A C 1
ATOM 1376 O O . THR A 1 177 ? -5.122 15.582 26.428 1.00 77.75 177 THR A O 1
ATOM 1379 N N . GLU A 1 178 ? -5.153 13.576 27.450 1.00 81.62 178 GLU A N 1
ATOM 1380 C CA . GLU A 1 178 ? -3.761 13.584 27.894 1.00 81.62 178 GLU A CA 1
ATOM 1381 C C . GLU A 1 178 ? -2.780 13.510 26.721 1.00 81.62 178 GLU A C 1
ATOM 1383 O O . GLU A 1 178 ? -1.883 14.350 26.628 1.00 81.62 178 GLU A O 1
ATOM 1388 N N . LYS A 1 179 ? -2.983 12.583 25.775 1.00 78.44 179 LYS A N 1
ATOM 1389 C CA . LYS A 1 179 ? -2.160 12.480 24.555 1.00 78.44 179 LYS A CA 1
ATOM 1390 C C . LYS A 1 179 ? -2.158 13.777 23.753 1.00 78.44 179 LYS A C 1
ATOM 1392 O O . LYS A 1 179 ? -1.116 14.171 23.243 1.00 78.44 179 LYS A O 1
ATOM 1397 N N . VAL A 1 180 ? -3.288 14.481 23.672 1.00 81.62 180 VAL A N 1
ATOM 1398 C CA . VAL A 1 180 ? -3.377 15.746 22.923 1.00 81.62 180 VAL A CA 1
ATOM 1399 C C . VAL A 1 180 ? -2.849 16.972 23.682 1.00 81.62 180 VAL A C 1
ATOM 1401 O O . VAL A 1 180 ? -2.968 18.101 23.188 1.00 81.62 180 VAL A O 1
ATOM 1404 N N . HIS A 1 181 ? -2.302 16.797 24.891 1.00 82.88 181 HIS A N 1
ATOM 1405 C CA . HIS A 1 181 ? -1.439 17.807 25.513 1.00 82.88 181 HIS A CA 1
ATOM 1406 C C . HIS A 1 181 ? -0.031 17.807 24.911 1.00 82.88 181 HIS A C 1
ATOM 1408 O O . HIS A 1 181 ? 0.625 18.851 24.923 1.00 82.88 181 HIS A O 1
ATOM 1414 N N . ASP A 1 182 ? 0.402 16.687 24.332 1.00 82.75 182 ASP A N 1
ATOM 1415 C CA . ASP A 1 182 ? 1.531 16.672 23.413 1.00 82.75 182 ASP A CA 1
ATOM 1416 C C . ASP A 1 182 ? 1.077 17.280 22.076 1.00 82.75 182 ASP A C 1
ATOM 1418 O O . ASP A 1 182 ? 0.377 16.664 21.270 1.00 82.75 182 ASP A O 1
ATOM 1422 N N . ILE A 1 183 ? 1.432 18.551 21.874 1.00 81.88 183 ILE A N 1
ATOM 1423 C CA . ILE A 1 183 ? 1.035 19.327 20.692 1.00 81.88 183 ILE A CA 1
ATOM 1424 C C . ILE A 1 183 ? 1.629 18.725 19.414 1.00 81.88 183 ILE A C 1
ATOM 1426 O O . ILE A 1 183 ? 0.994 18.793 18.360 1.00 81.88 183 ILE A O 1
ATOM 1430 N N . GLU A 1 184 ? 2.825 18.141 19.487 1.00 81.44 184 GLU A N 1
ATOM 1431 C CA . GLU A 1 184 ? 3.478 17.536 18.329 1.00 81.44 184 GLU A CA 1
ATOM 1432 C C . GLU A 1 184 ? 2.746 16.256 17.927 1.00 81.44 184 GLU A C 1
ATOM 1434 O O . GLU A 1 184 ? 2.320 16.131 16.776 1.00 81.44 184 GLU A O 1
ATOM 1439 N N . LEU A 1 185 ? 2.485 15.366 18.890 1.00 79.75 185 LEU A N 1
ATOM 1440 C CA . LEU A 1 185 ? 1.709 14.148 18.659 1.00 79.75 185 LEU A CA 1
ATOM 1441 C C . LEU A 1 185 ? 0.294 14.455 18.160 1.00 79.75 185 LEU A C 1
ATOM 1443 O O . LEU A 1 185 ? -0.173 13.811 17.224 1.00 79.75 185 LEU A O 1
ATOM 1447 N N . PHE A 1 186 ? -0.381 15.450 18.736 1.00 83.56 186 PHE A N 1
ATOM 1448 C CA . PHE A 1 186 ? -1.719 15.852 18.302 1.00 83.56 186 PHE A CA 1
ATOM 1449 C C . PHE A 1 186 ? -1.737 16.373 16.863 1.00 83.56 186 PHE A C 1
ATOM 1451 O O . PHE A 1 186 ? -2.591 15.973 16.070 1.00 83.56 186 PHE A O 1
ATOM 1458 N N . ASN A 1 187 ? -0.788 17.243 16.510 1.00 83.12 187 ASN A N 1
ATOM 1459 C CA . ASN A 1 187 ? -0.690 17.774 15.153 1.00 83.12 187 ASN A CA 1
ATOM 1460 C C . ASN A 1 187 ? -0.338 16.673 14.149 1.00 83.12 187 ASN A C 1
ATOM 1462 O O . ASN A 1 187 ? -0.911 16.657 13.059 1.00 83.12 187 ASN A O 1
ATOM 1466 N N . MET A 1 188 ? 0.545 15.737 14.513 1.00 82.50 188 MET A N 1
ATOM 1467 C CA . MET A 1 188 ? 0.833 14.561 13.690 1.00 82.50 188 MET A CA 1
ATOM 1468 C C . MET A 1 188 ? -0.418 13.698 13.517 1.00 82.50 188 MET A C 1
ATOM 1470 O O . MET A 1 188 ? -0.806 13.431 12.386 1.00 82.50 188 MET A O 1
ATOM 1474 N N . ALA A 1 189 ? -1.089 13.316 14.605 1.00 83.06 189 ALA A N 1
ATOM 1475 C CA . ALA A 1 189 ? -2.290 12.486 14.559 1.00 83.06 189 ALA A CA 1
ATOM 1476 C C . ALA A 1 189 ? -3.392 13.111 13.691 1.00 83.06 189 ALA A C 1
ATOM 1478 O O . ALA A 1 189 ? -4.002 12.417 12.886 1.00 83.06 189 ALA A O 1
ATOM 1479 N N . TRP A 1 190 ? -3.603 14.427 13.787 1.00 85.56 190 TRP A N 1
ATOM 1480 C CA . TRP A 1 190 ? -4.531 15.134 12.903 1.00 85.56 190 TRP A CA 1
ATOM 1481 C C . TRP A 1 190 ? -4.069 15.119 11.442 1.00 85.56 190 TRP A C 1
ATOM 1483 O O . TRP A 1 190 ? -4.830 14.729 10.563 1.00 85.56 190 TRP A O 1
ATOM 1493 N N . THR A 1 191 ? -2.820 15.513 11.180 1.00 85.50 191 THR A N 1
ATOM 1494 C CA . THR A 1 191 ? -2.271 15.600 9.814 1.00 85.50 191 THR A CA 1
ATOM 1495 C C . THR A 1 191 ? -2.301 14.247 9.111 1.00 85.50 191 THR A C 1
ATOM 1497 O O . THR A 1 191 ? -2.571 14.175 7.920 1.00 85.50 191 THR A O 1
ATOM 1500 N N . TYR A 1 192 ? -2.048 13.164 9.838 1.00 82.75 192 TYR A N 1
ATOM 1501 C CA . TYR A 1 192 ? -2.040 11.816 9.284 1.00 82.75 192 TYR A CA 1
ATOM 1502 C C . TYR A 1 192 ? -3.417 11.156 9.266 1.00 82.75 192 TYR A C 1
ATOM 1504 O O . TYR A 1 192 ? -3.720 10.403 8.344 1.00 82.75 192 TYR A O 1
ATOM 1512 N N . GLY A 1 193 ? -4.259 11.446 10.257 1.00 81.12 193 GLY A N 1
ATOM 1513 C CA . GLY A 1 193 ? -5.627 10.950 10.308 1.00 81.12 193 GLY A CA 1
ATOM 1514 C C . GLY A 1 193 ? -6.529 11.624 9.275 1.00 81.12 193 GLY A C 1
ATOM 1515 O O . GLY A 1 193 ? -7.411 10.967 8.741 1.00 81.12 193 GLY A O 1
ATOM 1516 N N . ALA A 1 194 ? -6.317 12.906 8.972 1.00 84.75 194 ALA A N 1
ATOM 1517 C CA . ALA A 1 194 ? -7.145 13.696 8.059 1.00 84.75 194 ALA A CA 1
ATOM 1518 C C . ALA A 1 194 ? -6.290 14.516 7.062 1.00 84.75 194 ALA A C 1
ATOM 1520 O O . ALA A 1 194 ? -6.360 15.746 7.047 1.00 84.75 194 ALA A O 1
ATOM 1521 N N . PRO A 1 195 ? -5.473 13.862 6.212 1.00 78.62 195 PRO A N 1
ATOM 1522 C CA . PRO A 1 195 ? -4.400 14.519 5.452 1.00 78.62 195 PRO A CA 1
ATOM 1523 C C . PRO A 1 195 ? -4.859 15.504 4.373 1.00 78.62 195 PRO A C 1
ATOM 1525 O O . PRO A 1 195 ? -4.055 16.300 3.897 1.00 78.62 195 PRO A O 1
ATOM 1528 N N . PHE A 1 196 ? -6.126 15.451 3.970 1.00 82.69 196 PHE A N 1
ATOM 1529 C CA . PHE A 1 196 ? -6.716 16.322 2.949 1.00 82.69 196 PHE A CA 1
ATOM 1530 C C . PHE A 1 196 ? -7.564 17.453 3.553 1.00 82.69 196 PHE A C 1
ATOM 1532 O O . PHE A 1 196 ? -8.015 18.324 2.814 1.00 82.69 196 PHE A O 1
ATOM 1539 N N . LEU A 1 197 ? -7.776 17.464 4.876 1.00 87.62 197 LEU A N 1
ATOM 1540 C CA . LEU A 1 197 ? -8.543 18.514 5.542 1.00 87.62 197 LEU A CA 1
ATOM 1541 C C . LEU A 1 197 ? -7.650 19.693 5.924 1.00 87.62 197 LEU A C 1
ATOM 1543 O O . LEU A 1 197 ? -6.602 19.531 6.555 1.00 87.62 197 LEU A O 1
ATOM 1547 N N . ASP A 1 198 ? -8.121 20.909 5.643 1.00 86.31 198 ASP A N 1
ATOM 1548 C CA . ASP A 1 198 ? -7.534 22.108 6.230 1.00 86.31 198 ASP A CA 1
ATOM 1549 C C . ASP A 1 198 ? -7.865 22.149 7.727 1.00 86.31 198 ASP A C 1
ATOM 1551 O O . ASP A 1 198 ? -8.979 22.468 8.152 1.00 86.31 198 ASP A O 1
ATOM 1555 N N . GLY A 1 199 ? -6.866 21.834 8.551 1.00 83.75 199 GLY A N 1
ATOM 1556 C CA . GLY A 1 199 ? -7.005 21.825 10.001 1.00 83.75 199 GLY A CA 1
ATOM 1557 C C . GLY A 1 199 ? -7.394 23.176 10.610 1.00 83.75 199 GLY A C 1
ATOM 1558 O O . GLY A 1 199 ? -7.759 23.199 11.785 1.00 83.75 199 GLY A O 1
ATOM 1559 N N . SER A 1 200 ? -7.309 24.292 9.883 1.00 87.81 200 SER A N 1
ATOM 1560 C CA . SER A 1 200 ? -7.764 25.600 10.371 1.00 87.81 200 SER A CA 1
ATOM 1561 C C . SER A 1 200 ? -9.291 25.753 10.375 1.00 87.81 200 SER A C 1
ATOM 1563 O O . SER A 1 200 ? -9.808 26.568 11.140 1.00 87.81 200 SER A O 1
ATOM 1565 N N . ASN A 1 201 ? -10.010 24.918 9.615 1.00 90.31 201 ASN A N 1
ATOM 1566 C CA . ASN A 1 201 ? -11.476 24.902 9.573 1.00 90.31 201 ASN A CA 1
ATOM 1567 C C . ASN A 1 201 ? -12.113 24.214 10.789 1.00 90.31 201 ASN A C 1
ATOM 1569 O O . ASN A 1 201 ? -13.321 24.319 10.981 1.00 90.31 201 ASN A O 1
ATOM 1573 N N . TYR A 1 202 ? -11.310 23.538 11.615 1.00 90.31 202 TYR A N 1
ATOM 1574 C CA . TYR A 1 202 ? -11.783 22.697 12.709 1.00 90.31 202 TYR A CA 1
ATOM 1575 C C . TYR A 1 202 ? -11.228 23.153 14.055 1.00 90.31 202 TYR A C 1
ATOM 1577 O O . TYR A 1 202 ? -10.020 23.358 14.236 1.00 90.31 202 TYR A O 1
ATOM 1585 N N . THR A 1 203 ? -12.114 23.267 15.039 1.00 92.38 203 THR A N 1
ATOM 1586 C CA . THR A 1 203 ? -11.756 23.550 16.428 1.00 92.38 203 THR A CA 1
ATOM 1587 C C . THR A 1 203 ? -10.976 22.388 17.040 1.00 92.38 203 THR A C 1
ATOM 1589 O O . THR A 1 203 ? -11.048 21.242 16.598 1.00 92.38 203 THR A O 1
ATOM 1592 N N . ARG A 1 204 ? -10.232 22.662 18.119 1.00 89.69 204 ARG A N 1
ATOM 1593 C CA . ARG A 1 204 ? -9.506 21.615 18.853 1.00 89.69 204 ARG A CA 1
ATOM 1594 C C . ARG A 1 204 ? -10.436 20.490 19.326 1.00 89.69 204 ARG A C 1
ATOM 1596 O O . ARG A 1 204 ? -10.051 19.329 19.248 1.00 89.69 204 ARG A O 1
ATOM 1603 N N . ASP A 1 205 ? -11.640 20.827 19.778 1.00 89.12 205 ASP A N 1
ATOM 1604 C CA . ASP A 1 205 ? -12.600 19.849 20.296 1.00 89.12 205 ASP A CA 1
ATOM 1605 C C . ASP A 1 205 ? -13.184 18.965 19.186 1.00 89.12 205 ASP A C 1
ATOM 1607 O O . ASP A 1 205 ? -13.389 17.774 19.405 1.00 89.12 205 ASP A O 1
ATOM 1611 N N . GLU A 1 206 ? -13.417 19.510 17.990 1.00 91.44 206 GLU A N 1
ATOM 1612 C CA . GLU A 1 206 ? -13.839 18.728 16.816 1.00 91.44 206 GLU A CA 1
ATOM 1613 C C . GLU A 1 206 ? -12.741 17.763 16.370 1.00 91.44 206 GLU A C 1
ATOM 1615 O O . GLU A 1 206 ? -13.019 16.595 16.116 1.00 91.44 206 GLU A O 1
ATOM 1620 N N . LYS A 1 207 ? -11.476 18.198 16.376 1.00 91.00 207 LYS A N 1
ATOM 1621 C CA . LYS A 1 207 ? -10.335 17.317 16.081 1.00 91.00 207 LYS A CA 1
ATOM 1622 C C . LYS A 1 207 ? -10.207 16.173 17.087 1.00 91.00 207 LYS A C 1
ATOM 1624 O O . LYS A 1 207 ? -9.929 15.047 16.694 1.00 91.00 207 LYS A O 1
ATOM 1629 N N . ILE A 1 208 ? -10.423 16.440 18.378 1.00 88.88 208 ILE A N 1
ATOM 1630 C CA . ILE A 1 208 ? -10.414 15.397 19.419 1.00 88.88 208 ILE A CA 1
ATOM 1631 C C . ILE A 1 208 ? -11.567 14.412 19.207 1.00 88.88 208 ILE A C 1
ATOM 1633 O O . ILE A 1 208 ? -11.355 13.204 19.303 1.00 88.88 208 ILE A O 1
ATOM 1637 N N . ARG A 1 209 ? -12.770 14.907 18.887 1.00 89.19 209 ARG A N 1
ATOM 1638 C CA . ARG A 1 209 ? -13.921 14.050 18.563 1.00 89.19 209 ARG A CA 1
ATOM 1639 C C . ARG A 1 209 ? -13.667 13.197 17.325 1.00 89.19 209 ARG A C 1
ATOM 1641 O O . ARG A 1 209 ? -13.936 12.004 17.369 1.00 89.19 209 ARG A O 1
ATOM 1648 N N . TYR A 1 210 ? -13.092 13.779 16.273 1.00 90.88 210 TYR A N 1
ATOM 1649 C CA . TYR A 1 210 ? -12.663 13.039 15.090 1.00 90.88 210 TYR A CA 1
ATOM 1650 C C . TYR A 1 210 ? -11.697 11.913 15.458 1.00 90.88 210 TYR A C 1
ATOM 1652 O O . TYR A 1 210 ? -11.957 10.756 15.145 1.00 90.88 210 TYR A O 1
ATOM 1660 N N . LEU A 1 211 ? -10.622 12.233 16.187 1.00 90.38 211 LEU A N 1
ATOM 1661 C CA . LEU A 1 211 ? -9.652 11.230 16.615 1.00 90.38 211 LEU A CA 1
ATOM 1662 C C . LEU A 1 211 ? -10.328 10.120 17.426 1.00 90.38 211 LEU A C 1
ATOM 1664 O O . LEU A 1 211 ? -10.058 8.959 17.157 1.00 90.38 211 LEU A O 1
ATOM 1668 N N . LYS A 1 212 ? -11.259 10.442 18.337 1.00 89.00 212 LYS A N 1
ATOM 1669 C CA . LYS A 1 212 ? -12.027 9.426 19.076 1.00 89.00 212 LYS A CA 1
ATOM 1670 C C . LYS A 1 212 ? -12.786 8.480 18.145 1.00 89.00 212 LYS A C 1
ATOM 1672 O O . LYS A 1 212 ? -12.716 7.277 18.358 1.00 89.00 212 LYS A O 1
ATOM 1677 N N . VAL A 1 213 ? -13.461 9.010 17.125 1.00 90.56 213 VAL A N 1
ATOM 1678 C CA . VAL A 1 213 ? -14.186 8.195 16.139 1.00 90.56 213 VAL A CA 1
ATOM 1679 C C . VAL A 1 213 ? -13.239 7.252 15.406 1.00 90.56 213 VAL A C 1
ATOM 1681 O O . VAL A 1 213 ? -13.511 6.060 15.359 1.00 90.56 213 VAL A O 1
ATOM 1684 N N . VAL A 1 214 ? -12.102 7.744 14.902 1.00 89.00 214 VAL A N 1
ATOM 1685 C CA . VAL A 1 214 ? -11.125 6.884 14.208 1.00 89.00 214 VAL A CA 1
ATOM 1686 C C . VAL A 1 214 ? -10.561 5.812 15.144 1.00 89.00 214 VAL A C 1
ATOM 1688 O O . VAL A 1 214 ? -10.362 4.675 14.731 1.00 89.00 214 VAL A O 1
ATOM 1691 N N . CYS A 1 215 ? -10.323 6.155 16.411 1.00 87.94 215 CYS A N 1
ATOM 1692 C CA . CYS A 1 215 ? -9.828 5.219 17.417 1.00 87.94 215 CYS A CA 1
ATOM 1693 C C . CYS A 1 215 ? -10.832 4.121 17.779 1.00 87.94 215 CYS A C 1
ATOM 1695 O O . CYS A 1 215 ? -10.401 3.065 18.223 1.00 87.94 215 CYS A O 1
ATOM 1697 N N . ASP A 1 216 ? -12.132 4.381 17.657 1.00 87.75 216 ASP A N 1
ATOM 1698 C CA . ASP A 1 216 ? -13.191 3.412 17.954 1.00 87.75 216 ASP A CA 1
ATOM 1699 C C . ASP A 1 216 ? -13.718 2.719 16.691 1.00 87.75 216 ASP A C 1
ATOM 1701 O O . ASP A 1 216 ? -14.580 1.844 16.773 1.00 87.75 216 ASP A O 1
ATOM 1705 N N . ALA A 1 217 ? -13.263 3.138 15.510 1.00 90.31 217 ALA A N 1
ATOM 1706 C CA . ALA A 1 217 ? -13.710 2.572 14.253 1.00 90.31 217 ALA A CA 1
ATOM 1707 C C . ALA A 1 217 ? -13.168 1.150 14.092 1.00 90.31 217 ALA A C 1
ATOM 1709 O O . ALA A 1 217 ? -11.973 0.882 14.244 1.00 90.31 217 ALA A O 1
ATOM 1710 N N . ALA A 1 218 ? -14.058 0.234 13.727 1.00 90.56 218 ALA A N 1
ATOM 1711 C CA . ALA A 1 218 ? -13.701 -1.141 13.423 1.00 90.56 218 ALA A CA 1
ATOM 1712 C C . ALA A 1 218 ? -13.433 -1.258 11.920 1.00 90.56 218 ALA A C 1
ATOM 1714 O O . ALA A 1 218 ? -14.187 -1.885 11.173 1.00 90.56 218 ALA A O 1
ATOM 1715 N N . VAL A 1 219 ? -12.367 -0.596 11.467 1.00 92.75 219 VAL A N 1
ATOM 1716 C CA . VAL A 1 219 ? -12.032 -0.555 10.043 1.00 92.75 219 VAL A CA 1
ATOM 1717 C C . VAL A 1 219 ? -11.360 -1.860 9.630 1.00 92.75 219 VAL A C 1
ATOM 1719 O O . VAL A 1 219 ? -10.241 -2.161 10.051 1.00 92.75 219 VAL A O 1
ATOM 1722 N N . LEU A 1 220 ? -12.025 -2.622 8.767 1.00 94.06 220 LEU A N 1
ATOM 1723 C CA . LEU A 1 220 ? -11.431 -3.758 8.075 1.00 94.06 220 LEU A CA 1
ATOM 1724 C C . LEU A 1 220 ? -10.966 -3.321 6.694 1.00 94.06 220 LEU A C 1
ATOM 1726 O O . LEU A 1 220 ? -11.700 -2.678 5.949 1.00 94.06 220 LEU A O 1
ATOM 1730 N N . ILE A 1 221 ? -9.737 -3.687 6.347 1.00 94.88 221 ILE A N 1
ATOM 1731 C CA . ILE A 1 221 ? -9.110 -3.316 5.078 1.00 94.88 221 ILE A CA 1
ATOM 1732 C C . ILE A 1 221 ? -8.986 -4.576 4.222 1.00 94.88 221 ILE A C 1
ATOM 1734 O O . ILE A 1 221 ? -8.546 -5.622 4.716 1.00 94.88 221 ILE A O 1
ATOM 1738 N N . GLY A 1 222 ? -9.398 -4.498 2.957 1.00 94.56 222 GLY A N 1
ATOM 1739 C CA . GLY A 1 222 ? -9.354 -5.651 2.061 1.00 94.56 222 GLY A CA 1
ATOM 1740 C C . GLY A 1 222 ? -7.943 -5.941 1.589 1.00 94.56 222 GLY A C 1
ATOM 1741 O O . GLY A 1 222 ? -7.065 -5.076 1.605 1.00 94.56 222 GLY A O 1
ATOM 1742 N N . ASP A 1 223 ? -7.710 -7.186 1.186 1.00 94.75 223 ASP A N 1
ATOM 1743 C CA . ASP A 1 223 ? -6.357 -7.709 1.083 1.00 94.75 223 ASP A CA 1
ATOM 1744 C C . ASP A 1 223 ? -5.512 -7.000 0.033 1.00 94.75 223 ASP A C 1
ATOM 1746 O O . ASP A 1 223 ? -4.332 -6.764 0.265 1.00 94.75 223 ASP A O 1
ATOM 1750 N N . GLN A 1 224 ? -6.134 -6.525 -1.045 1.00 93.75 224 GLN A N 1
ATOM 1751 C CA . GLN A 1 224 ? -5.444 -5.796 -2.105 1.00 93.75 224 GLN A CA 1
ATOM 1752 C C . GLN A 1 224 ? -5.108 -4.328 -1.776 1.00 93.75 224 GLN A C 1
ATOM 1754 O O . GLN A 1 224 ? -4.332 -3.720 -2.515 1.00 93.75 224 GLN A O 1
ATOM 1759 N N . ALA A 1 225 ? -5.636 -3.750 -0.690 1.00 92.25 225 ALA A N 1
ATOM 1760 C CA . ALA A 1 225 ? -5.554 -2.307 -0.441 1.00 92.25 225 ALA A CA 1
ATOM 1761 C C . ALA A 1 225 ? -4.227 -1.820 0.158 1.00 92.25 225 ALA A C 1
ATOM 1763 O O . ALA A 1 225 ? -3.874 -0.661 -0.047 1.00 92.25 225 ALA A O 1
ATOM 1764 N N . GLU A 1 226 ? -3.480 -2.662 0.877 1.00 86.56 226 GLU A N 1
ATOM 1765 C CA . GLU A 1 226 ? -2.257 -2.224 1.566 1.00 86.56 226 GLU A CA 1
ATOM 1766 C C . GLU A 1 226 ? -1.132 -3.286 1.557 1.00 86.56 226 GLU A C 1
ATOM 1768 O O . GLU A 1 226 ? -0.880 -3.956 0.554 1.00 86.56 226 GLU A O 1
ATOM 1773 N N . ALA A 1 227 ? -0.405 -3.422 2.674 1.00 81.00 227 ALA A N 1
ATOM 1774 C CA . ALA A 1 227 ? 0.846 -4.171 2.814 1.00 81.00 227 ALA A CA 1
ATOM 1775 C C . ALA A 1 227 ? 0.713 -5.695 2.629 1.00 81.00 227 ALA A C 1
ATOM 1777 O O . ALA A 1 227 ? 1.713 -6.404 2.585 1.00 81.00 227 ALA A O 1
ATOM 1778 N N . PHE A 1 228 ? -0.512 -6.198 2.536 1.00 88.69 228 PHE A N 1
ATOM 1779 C CA . PHE A 1 228 ? -0.852 -7.613 2.399 1.00 88.69 228 PHE A CA 1
ATOM 1780 C C . PHE A 1 228 ? -1.439 -7.937 1.008 1.00 88.69 228 PHE A C 1
ATOM 1782 O O . PHE A 1 228 ? -1.851 -9.072 0.754 1.00 88.69 228 PHE A O 1
ATOM 1789 N N . SER A 1 229 ? -1.350 -6.974 0.080 1.00 93.56 229 SER A N 1
ATOM 1790 C CA . SER A 1 229 ? -1.763 -7.078 -1.326 1.00 93.56 229 SER A CA 1
ATOM 1791 C C . SER A 1 229 ? -1.201 -8.264 -2.110 1.00 93.56 229 SER A C 1
ATOM 1793 O O . SER A 1 229 ? -1.958 -8.827 -2.899 1.00 93.56 229 SER A O 1
ATOM 1795 N N . PRO A 1 230 ? 0.019 -8.788 -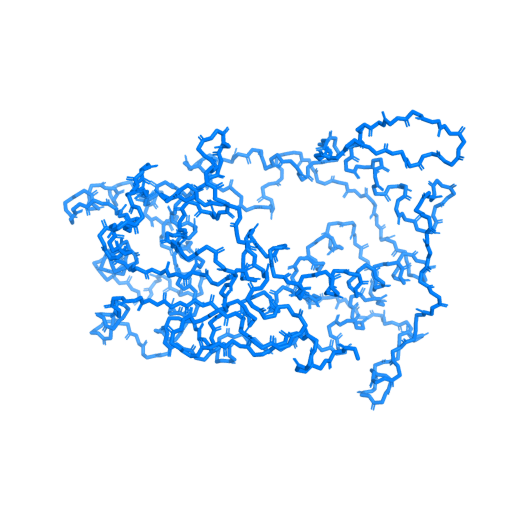1.858 1.00 93.25 230 PRO A N 1
ATOM 1796 C CA . PRO A 1 230 ? 0.483 -9.998 -2.545 1.00 93.25 230 PRO A CA 1
ATOM 1797 C C . PRO A 1 230 ? -0.391 -11.249 -2.328 1.00 93.25 230 PRO A C 1
ATOM 1799 O O . PRO A 1 230 ? -0.271 -12.216 -3.086 1.00 93.25 230 PRO A O 1
ATOM 1802 N N . THR A 1 231 ? -1.260 -11.251 -1.309 1.00 92.12 231 THR A N 1
ATOM 1803 C CA . THR A 1 231 ? -2.230 -12.334 -1.051 1.00 92.12 231 THR A CA 1
ATOM 1804 C C . THR A 1 231 ? -3.375 -12.337 -2.068 1.00 92.12 231 THR A C 1
ATOM 1806 O O . THR A 1 231 ? -3.998 -13.374 -2.314 1.00 92.12 231 THR A O 1
ATOM 1809 N N . ASP A 1 232 ? -3.667 -11.191 -2.680 1.00 93.06 232 ASP A N 1
ATOM 1810 C CA . ASP A 1 232 ? -4.613 -11.106 -3.779 1.00 93.06 232 ASP A CA 1
ATOM 1811 C C . ASP A 1 232 ? -3.906 -11.421 -5.100 1.00 93.06 232 ASP A C 1
ATOM 1813 O O . ASP A 1 232 ? -2.872 -10.859 -5.463 1.00 93.06 232 ASP A O 1
ATOM 1817 N N . VAL A 1 233 ? -4.493 -12.329 -5.871 1.00 91.31 233 VAL A N 1
ATOM 1818 C CA . VAL A 1 233 ? -3.931 -12.757 -7.148 1.00 91.31 233 VAL A CA 1
ATOM 1819 C C . VAL A 1 233 ? -3.817 -11.629 -8.186 1.00 91.31 233 VAL A C 1
ATOM 1821 O O . VAL A 1 233 ? -3.015 -11.744 -9.111 1.00 91.31 233 VAL A O 1
ATOM 1824 N N . ILE A 1 234 ? -4.593 -10.548 -8.054 1.00 90.06 234 ILE A N 1
ATOM 1825 C CA . ILE A 1 234 ? -4.545 -9.380 -8.946 1.00 90.06 234 ILE A CA 1
ATOM 1826 C C . ILE A 1 234 ? -3.250 -8.573 -8.781 1.00 90.06 234 ILE A C 1
ATOM 1828 O O . ILE A 1 234 ? -2.823 -7.935 -9.743 1.00 90.06 234 ILE A O 1
ATOM 1832 N N . PHE A 1 235 ? -2.562 -8.672 -7.641 1.00 93.19 235 PHE A N 1
ATOM 1833 C CA . PHE A 1 235 ? -1.233 -8.086 -7.445 1.00 93.19 235 PHE A CA 1
ATOM 1834 C C . PHE A 1 235 ? -0.252 -8.522 -8.547 1.00 93.19 235 PHE A C 1
ATOM 1836 O O . PHE A 1 235 ? 0.399 -7.710 -9.205 1.00 93.19 235 PHE A O 1
ATOM 1843 N N . TRP A 1 236 ? -0.206 -9.824 -8.818 1.00 92.44 236 TRP A N 1
ATOM 1844 C CA . TRP A 1 236 ? 0.801 -10.442 -9.677 1.00 92.44 236 TRP A CA 1
ATOM 1845 C C . TRP A 1 236 ? 0.746 -10.068 -11.163 1.00 92.44 236 TRP A C 1
ATOM 1847 O O . TRP A 1 236 ? 1.807 -10.073 -11.772 1.00 92.44 236 TRP A O 1
ATOM 1857 N N . PRO A 1 237 ? -0.402 -9.756 -11.793 1.00 91.31 237 PRO A N 1
ATOM 1858 C CA . PRO A 1 237 ? -0.420 -9.168 -13.134 1.00 91.31 237 PRO A CA 1
ATOM 1859 C C . PRO A 1 237 ? -0.311 -7.632 -13.167 1.00 91.31 237 PRO A C 1
ATOM 1861 O O . PRO A 1 237 ? 0.064 -7.087 -14.210 1.00 91.31 237 PRO A O 1
ATOM 1864 N N . ILE A 1 238 ? -0.606 -6.920 -12.071 1.00 92.25 238 ILE A N 1
ATOM 1865 C CA . ILE A 1 238 ? -0.426 -5.458 -12.005 1.00 92.25 238 ILE A CA 1
ATOM 1866 C C . ILE A 1 238 ? 1.062 -5.107 -12.065 1.00 92.25 238 ILE A C 1
ATOM 1868 O O . ILE A 1 238 ? 1.474 -4.326 -12.920 1.00 92.25 238 ILE A O 1
ATOM 1872 N N . HIS A 1 239 ? 1.884 -5.711 -11.204 1.00 94.44 239 HIS A N 1
ATOM 1873 C CA . HIS A 1 239 ? 3.293 -5.325 -11.074 1.00 94.44 239 HIS A CA 1
ATOM 1874 C C . HIS A 1 239 ? 4.140 -5.554 -12.343 1.00 94.44 239 HIS A C 1
ATOM 1876 O O . HIS A 1 239 ? 4.894 -4.650 -12.700 1.00 94.44 239 HIS A O 1
ATOM 1882 N N . PRO A 1 240 ? 3.981 -6.653 -13.108 1.00 93.44 240 PRO A N 1
ATOM 1883 C CA . PRO A 1 240 ? 4.617 -6.803 -14.419 1.00 93.44 240 PRO A CA 1
ATOM 1884 C C . PRO A 1 240 ? 4.184 -5.743 -15.437 1.00 93.44 240 PRO A C 1
ATOM 1886 O O . PRO A 1 240 ? 4.964 -5.353 -16.302 1.00 93.44 240 PRO A O 1
ATOM 1889 N N . THR A 1 241 ? 2.953 -5.228 -15.345 1.00 92.00 241 THR A N 1
ATOM 1890 C CA . THR A 1 241 ? 2.518 -4.121 -16.214 1.00 92.00 241 THR A CA 1
ATOM 1891 C C . THR A 1 241 ? 3.340 -2.866 -15.927 1.00 92.00 241 THR A C 1
ATOM 1893 O O . THR A 1 241 ? 3.809 -2.211 -16.856 1.00 92.00 241 THR A O 1
ATOM 1896 N N . VAL A 1 242 ? 3.577 -2.570 -14.650 1.00 93.69 242 VAL A N 1
ATOM 1897 C CA . VAL A 1 242 ? 4.381 -1.423 -14.208 1.00 93.69 242 VAL A CA 1
ATOM 1898 C C . VAL A 1 242 ? 5.859 -1.617 -14.547 1.00 93.69 242 VAL A C 1
ATOM 1900 O O . VAL A 1 242 ? 6.499 -0.704 -15.066 1.00 93.69 242 VAL A O 1
ATOM 1903 N N . GLU A 1 243 ? 6.391 -2.823 -14.348 1.00 94.44 243 GLU A N 1
ATOM 1904 C CA . GLU A 1 243 ? 7.761 -3.165 -14.730 1.00 94.44 243 GLU A CA 1
ATOM 1905 C C . GLU A 1 243 ? 7.976 -3.028 -16.245 1.00 94.44 243 GLU A C 1
ATOM 1907 O O . GLU A 1 243 ? 8.989 -2.484 -16.675 1.00 94.44 243 GLU A O 1
ATOM 1912 N N . ARG A 1 244 ? 7.008 -3.441 -17.076 1.00 94.69 244 ARG A N 1
ATOM 1913 C CA . ARG A 1 244 ? 7.073 -3.259 -18.535 1.00 94.69 244 ARG A CA 1
ATOM 1914 C C . ARG A 1 244 ? 7.151 -1.783 -18.926 1.00 94.69 244 ARG A C 1
ATOM 1916 O O . ARG A 1 244 ? 7.898 -1.439 -19.840 1.00 94.69 244 ARG A O 1
ATOM 1923 N N . LEU A 1 245 ? 6.409 -0.909 -18.243 1.00 94.25 245 LEU A N 1
ATOM 1924 C CA . LEU A 1 245 ? 6.499 0.540 -18.453 1.00 94.25 245 LEU A CA 1
ATOM 1925 C C . LEU A 1 245 ? 7.872 1.084 -18.022 1.00 94.25 245 LEU A C 1
ATOM 1927 O O . LEU A 1 245 ? 8.451 1.917 -18.718 1.00 94.25 245 LEU A O 1
ATOM 1931 N N . MET A 1 246 ? 8.413 0.581 -16.910 1.00 93.06 246 MET A N 1
ATOM 1932 C CA . MET A 1 246 ? 9.732 0.965 -16.402 1.00 93.06 246 MET A CA 1
ATOM 1933 C C . MET A 1 246 ? 10.856 0.528 -17.352 1.00 93.06 246 MET A C 1
ATOM 1935 O O . MET A 1 246 ? 11.683 1.355 -17.731 1.00 93.06 246 MET A O 1
ATOM 1939 N N . GLN A 1 247 ? 10.854 -0.731 -17.807 1.00 93.62 247 GLN A N 1
ATOM 1940 C CA . GLN A 1 247 ? 11.822 -1.235 -18.786 1.00 93.62 247 GLN A CA 1
ATOM 1941 C C . GLN A 1 247 ? 11.750 -0.443 -20.102 1.00 93.62 247 GLN A C 1
ATOM 1943 O O . GLN A 1 247 ? 12.790 -0.132 -20.683 1.00 93.62 247 GLN A O 1
ATOM 1948 N N . TRP A 1 248 ? 10.549 -0.056 -20.559 1.00 93.56 248 TRP A N 1
ATOM 1949 C CA . TRP A 1 248 ? 10.407 0.824 -21.725 1.00 93.56 248 TRP A CA 1
ATOM 1950 C C . TRP A 1 248 ? 11.111 2.168 -21.517 1.00 93.56 248 TRP A C 1
ATOM 1952 O O . TRP A 1 248 ? 11.906 2.569 -22.374 1.00 93.56 248 TRP A O 1
ATOM 1962 N N . ASN A 1 249 ? 10.844 2.830 -20.384 1.00 92.25 249 ASN A N 1
ATOM 1963 C CA . ASN A 1 249 ? 11.457 4.109 -20.035 1.00 92.25 249 ASN A CA 1
ATOM 1964 C C . ASN A 1 249 ? 12.991 3.987 -20.008 1.00 92.25 249 ASN A C 1
ATOM 1966 O O . ASN A 1 249 ? 13.673 4.731 -20.712 1.00 92.25 249 ASN A O 1
ATOM 1970 N N . MET A 1 250 ? 13.529 2.987 -19.303 1.00 91.75 250 MET A N 1
ATOM 1971 C CA . MET A 1 250 ? 14.974 2.732 -19.205 1.00 91.75 250 MET A CA 1
ATOM 1972 C C . MET A 1 250 ? 15.635 2.520 -20.575 1.00 91.75 250 MET A C 1
ATOM 1974 O O . MET A 1 250 ? 16.695 3.081 -20.842 1.00 91.75 250 MET A O 1
ATOM 1978 N N . LEU A 1 251 ? 14.999 1.759 -21.473 1.00 91.69 251 LEU A N 1
ATOM 1979 C CA . LEU A 1 251 ? 15.553 1.439 -22.794 1.00 91.69 251 LEU A CA 1
ATOM 1980 C C . LEU A 1 251 ? 15.513 2.607 -23.794 1.00 91.69 251 LEU A C 1
ATOM 1982 O O . LEU A 1 251 ? 16.392 2.699 -24.651 1.00 91.69 251 LEU A O 1
ATOM 1986 N N . HIS A 1 252 ? 14.495 3.473 -23.735 1.00 90.88 252 HIS A N 1
ATOM 1987 C CA . HIS A 1 252 ? 14.217 4.448 -24.809 1.00 90.88 252 HIS A CA 1
ATOM 1988 C C . HIS A 1 252 ? 14.378 5.912 -24.393 1.00 90.88 252 HIS A C 1
ATOM 1990 O O . HIS A 1 252 ? 14.617 6.782 -25.247 1.00 90.88 252 HIS A O 1
ATOM 1996 N N . ILE A 1 253 ? 14.216 6.188 -23.102 1.00 91.69 253 ILE A N 1
ATOM 1997 C CA . ILE A 1 253 ? 14.252 7.530 -22.523 1.00 91.69 253 ILE A CA 1
ATOM 1998 C C . ILE A 1 253 ? 15.509 7.690 -21.670 1.00 91.69 253 ILE A C 1
ATOM 2000 O O . ILE A 1 253 ? 16.281 8.620 -21.909 1.00 91.69 253 ILE A O 1
ATOM 2004 N N . GLY A 1 254 ? 15.740 6.748 -20.754 1.00 90.12 254 GLY A N 1
ATOM 2005 C CA . GLY A 1 254 ? 16.824 6.780 -19.780 1.00 90.12 254 GLY A CA 1
ATOM 2006 C C . GLY A 1 254 ? 16.524 7.686 -18.583 1.00 90.12 254 GLY A C 1
ATOM 2007 O O . GLY A 1 254 ? 15.673 8.580 -18.631 1.00 90.12 254 GLY A O 1
ATOM 2008 N N . LEU A 1 255 ? 17.253 7.451 -17.494 1.00 90.94 255 LEU A N 1
ATOM 2009 C CA . LEU A 1 255 ? 17.162 8.261 -16.283 1.00 90.94 255 LEU A CA 1
ATOM 2010 C C . LEU A 1 255 ? 17.915 9.588 -16.449 1.00 90.94 255 LEU A C 1
ATOM 2012 O O . LEU A 1 255 ? 18.977 9.645 -17.072 1.00 90.94 255 LEU A O 1
ATOM 2016 N N . LYS A 1 256 ? 17.384 10.657 -15.849 1.00 92.50 256 LYS A N 1
ATOM 2017 C CA . LYS A 1 256 ? 18.075 11.949 -15.696 1.00 92.50 256 LYS A CA 1
ATOM 2018 C C . LYS A 1 256 ? 19.323 11.797 -14.823 1.00 92.50 256 LYS A C 1
ATOM 2020 O O . LYS A 1 256 ? 20.362 12.373 -15.138 1.00 92.50 256 LYS A O 1
ATOM 2025 N N . ASP A 1 257 ? 19.205 11.005 -13.762 1.00 91.00 257 ASP A N 1
ATOM 2026 C CA . ASP A 1 257 ? 20.286 10.582 -12.881 1.00 91.00 257 ASP A CA 1
ATOM 2027 C C . ASP A 1 257 ? 19.898 9.302 -12.121 1.00 91.00 257 ASP A C 1
ATOM 2029 O O . ASP A 1 257 ? 18.727 8.920 -12.060 1.00 91.00 257 ASP A O 1
ATOM 2033 N N . GLU A 1 258 ? 20.904 8.643 -11.547 1.00 90.62 258 GLU A N 1
ATOM 2034 C CA . GLU A 1 258 ? 20.757 7.448 -10.707 1.00 90.62 258 GLU A CA 1
ATOM 2035 C C . GLU A 1 258 ? 21.106 7.740 -9.241 1.00 90.62 258 GLU A C 1
ATOM 2037 O O . GLU A 1 258 ? 21.745 6.930 -8.563 1.00 90.62 258 GLU A O 1
ATOM 2042 N N . ILE A 1 259 ? 20.770 8.938 -8.759 1.00 88.62 259 ILE A N 1
ATOM 2043 C CA . ILE A 1 259 ? 21.090 9.326 -7.387 1.00 88.62 259 ILE A CA 1
ATOM 2044 C C . ILE A 1 259 ? 20.097 8.652 -6.440 1.00 88.62 259 ILE A C 1
ATOM 2046 O O . ILE A 1 259 ? 18.890 8.884 -6.497 1.00 88.62 259 ILE A O 1
ATOM 2050 N N . TRP A 1 260 ? 20.628 7.830 -5.538 1.00 84.50 260 TRP A N 1
ATOM 2051 C CA . TRP A 1 260 ? 19.885 7.324 -4.393 1.00 84.50 260 TRP A CA 1
ATOM 2052 C C . TRP A 1 260 ? 19.814 8.405 -3.317 1.00 84.50 260 TRP A C 1
ATOM 2054 O O . TRP A 1 260 ? 20.792 9.115 -3.070 1.00 84.50 260 TRP A O 1
ATOM 2064 N N . LEU A 1 261 ? 18.657 8.528 -2.673 1.00 73.00 261 LEU A N 1
ATOM 2065 C CA . LEU A 1 261 ? 18.535 9.358 -1.483 1.00 73.00 261 LEU A CA 1
ATOM 2066 C C . LEU A 1 261 ? 19.352 8.745 -0.343 1.00 73.00 261 LEU A C 1
ATOM 2068 O O . LEU A 1 261 ? 19.474 7.522 -0.242 1.00 73.00 261 LEU A O 1
ATOM 2072 N N . ASP A 1 262 ? 19.908 9.600 0.514 1.00 63.50 262 ASP A N 1
ATOM 2073 C CA . ASP A 1 262 ? 20.577 9.116 1.715 1.00 63.50 262 ASP A CA 1
ATOM 2074 C C . ASP A 1 262 ? 19.570 8.430 2.657 1.00 63.50 262 ASP A C 1
ATOM 2076 O O . ASP A 1 262 ? 18.369 8.705 2.634 1.00 63.50 262 ASP A O 1
ATOM 2080 N N . GLU A 1 263 ? 20.057 7.537 3.519 1.00 55.72 263 GLU A N 1
ATOM 2081 C CA . GLU A 1 263 ? 19.223 6.806 4.489 1.00 55.72 263 GLU A CA 1
ATOM 2082 C C . GLU A 1 263 ? 18.473 7.730 5.474 1.00 55.72 263 GLU A C 1
ATOM 2084 O O . GLU A 1 263 ? 17.562 7.287 6.174 1.00 55.72 263 GLU A O 1
ATOM 2089 N N . SER A 1 264 ? 18.838 9.018 5.535 1.00 51.38 264 SER A N 1
ATOM 2090 C CA . SER A 1 264 ? 18.187 10.039 6.365 1.00 51.38 264 SER A CA 1
ATOM 2091 C C . SER A 1 264 ? 17.064 10.803 5.655 1.00 51.38 264 SER A C 1
ATOM 2093 O O . SER A 1 264 ? 16.340 11.579 6.284 1.00 51.38 264 SER A O 1
ATOM 2095 N N . SER A 1 265 ? 16.886 10.576 4.356 1.00 53.72 265 SER A N 1
ATOM 2096 C CA . SER A 1 265 ? 15.885 11.234 3.531 1.00 53.72 265 SER A CA 1
ATOM 2097 C C . SER A 1 265 ? 14.518 10.613 3.804 1.00 53.72 265 SER A C 1
ATOM 2099 O O . SER A 1 265 ? 14.132 9.604 3.217 1.00 53.72 265 SER A O 1
ATOM 2101 N N . ALA A 1 266 ? 13.767 11.241 4.705 1.00 45.12 266 ALA A N 1
ATOM 2102 C CA . ALA A 1 266 ? 12.449 10.837 5.202 1.00 45.12 266 ALA A CA 1
ATOM 2103 C C . ALA A 1 266 ? 11.312 10.776 4.148 1.00 45.12 266 ALA A C 1
ATOM 2105 O O . ALA A 1 266 ? 10.135 10.788 4.507 1.00 45.12 266 ALA A O 1
ATOM 2106 N N . TYR A 1 267 ? 11.626 10.711 2.850 1.00 47.22 267 TYR A N 1
ATOM 2107 C CA . TYR A 1 267 ? 10.648 10.784 1.760 1.00 47.22 267 TYR A CA 1
ATOM 2108 C C . TYR A 1 267 ? 9.713 9.559 1.690 1.00 47.22 267 TYR A C 1
ATOM 2110 O O . TYR A 1 267 ? 8.666 9.619 1.055 1.00 47.22 267 TYR A O 1
ATOM 2118 N N . TRP A 1 268 ? 10.045 8.468 2.395 1.00 50.44 268 TRP A N 1
ATOM 2119 C CA . TRP A 1 268 ? 9.293 7.204 2.379 1.00 50.44 268 TRP A CA 1
ATOM 2120 C C . TRP A 1 268 ? 8.390 6.959 3.604 1.00 50.44 268 TRP A C 1
ATOM 2122 O O . TRP A 1 268 ? 7.900 5.852 3.806 1.00 50.44 268 TRP A O 1
ATOM 2132 N N . GLY A 1 269 ? 8.089 7.999 4.390 1.00 45.88 269 GLY A N 1
ATOM 2133 C CA . GLY A 1 269 ? 6.838 8.050 5.160 1.00 45.88 269 GLY A CA 1
ATOM 2134 C C . GLY A 1 269 ? 6.678 7.105 6.363 1.00 45.88 269 GLY A C 1
ATOM 2135 O O . GLY A 1 269 ? 5.541 6.761 6.689 1.00 45.88 269 GLY A O 1
ATOM 2136 N N . ALA A 1 270 ? 7.742 6.711 7.070 1.00 43.72 270 ALA A N 1
ATOM 2137 C CA . ALA A 1 270 ? 7.593 6.045 8.371 1.00 43.72 270 ALA A CA 1
ATOM 2138 C C . ALA A 1 270 ? 8.017 6.959 9.531 1.00 43.72 270 ALA A C 1
ATOM 2140 O O . ALA A 1 270 ? 9.169 6.975 9.959 1.00 43.72 270 ALA A O 1
ATOM 2141 N N . PHE A 1 271 ? 7.054 7.692 10.089 1.00 45.66 271 PHE A N 1
ATOM 2142 C CA . PHE A 1 271 ? 7.168 8.183 11.460 1.00 45.66 271 PHE A CA 1
ATOM 2143 C C . PHE A 1 271 ? 6.634 7.093 12.385 1.00 45.66 271 PHE A C 1
ATOM 2145 O O . PHE A 1 271 ? 5.429 6.839 12.406 1.00 45.66 271 PHE A O 1
ATOM 2152 N N . LYS A 1 272 ? 7.523 6.449 13.149 1.00 41.28 272 LYS A N 1
ATOM 2153 C CA . LYS A 1 272 ? 7.129 5.660 14.318 1.00 41.28 272 LYS A CA 1
ATOM 2154 C C . LYS A 1 272 ? 7.576 6.393 15.573 1.00 41.28 272 LYS A C 1
ATOM 2156 O O . LYS A 1 272 ? 8.768 6.619 15.746 1.00 41.28 272 LYS A O 1
ATOM 2161 N N . TYR A 1 273 ? 6.632 6.771 16.435 1.00 46.56 273 TYR A N 1
ATOM 2162 C CA . TYR A 1 273 ? 6.895 7.478 17.702 1.00 46.56 273 TYR A CA 1
ATOM 2163 C C . TYR A 1 273 ? 7.598 8.844 17.576 1.00 46.56 273 TYR A C 1
ATOM 2165 O O . TYR A 1 273 ? 8.483 9.155 18.371 1.00 46.56 273 TYR A O 1
ATOM 2173 N N . GLY A 1 274 ? 7.245 9.660 16.577 1.00 43.88 274 GLY A N 1
ATOM 2174 C CA . GLY A 1 274 ? 7.775 11.029 16.469 1.00 43.88 274 GLY A CA 1
ATOM 2175 C C . GLY A 1 274 ? 9.286 11.128 16.215 1.00 43.88 274 GLY A C 1
ATOM 2176 O O . GLY A 1 274 ? 9.844 12.216 16.303 1.00 43.88 274 GLY A O 1
ATOM 2177 N N . SER A 1 275 ? 9.965 10.025 15.875 1.00 40.94 275 SER A N 1
ATOM 2178 C CA . SER A 1 275 ? 11.328 10.071 15.350 1.00 40.94 275 SER A CA 1
ATOM 2179 C C . SER A 1 275 ? 11.344 9.624 13.886 1.00 40.94 275 SER A C 1
ATOM 2181 O O . SER A 1 275 ? 10.564 8.741 13.507 1.00 40.94 275 SER A O 1
ATOM 2183 N N . PRO A 1 276 ? 12.203 10.226 13.039 1.00 49.16 276 PRO A N 1
ATOM 2184 C CA . PRO A 1 276 ? 12.510 9.647 11.745 1.00 49.16 276 PRO A CA 1
ATOM 2185 C C . PRO A 1 276 ? 13.138 8.281 12.013 1.00 49.16 276 PRO A C 1
ATOM 2187 O O . PRO A 1 276 ? 14.292 8.185 12.436 1.00 49.16 276 PRO A O 1
ATOM 2190 N N . GLN A 1 277 ? 12.371 7.211 11.819 1.00 50.91 277 GLN A N 1
ATOM 2191 C CA . GLN A 1 277 ? 13.005 5.922 11.625 1.00 50.91 277 GLN A CA 1
ATOM 2192 C C . GLN A 1 277 ? 13.663 5.974 10.252 1.00 50.91 277 GLN A C 1
ATOM 2194 O O . GLN A 1 277 ? 13.048 6.407 9.275 1.00 50.91 277 GLN A O 1
ATOM 2199 N N . SER A 1 278 ? 14.912 5.521 10.177 1.00 54.72 278 SER A N 1
ATOM 2200 C CA . SER A 1 278 ? 15.436 5.040 8.910 1.00 54.72 278 SER A CA 1
ATOM 2201 C C . SER A 1 278 ? 14.437 3.998 8.405 1.00 54.72 278 SER A C 1
ATOM 2203 O O . SER A 1 278 ? 14.179 2.989 9.065 1.00 54.72 278 SER A O 1
ATOM 2205 N N . CYS A 1 279 ? 13.770 4.289 7.290 1.00 61.00 279 CYS A N 1
ATOM 2206 C CA . CYS A 1 279 ? 12.887 3.327 6.647 1.00 61.00 279 CYS A CA 1
ATOM 2207 C C . CYS A 1 279 ? 13.782 2.227 6.075 1.00 61.00 279 CYS A C 1
ATOM 2209 O O . CYS A 1 279 ? 14.336 2.383 4.989 1.00 61.00 279 CYS A O 1
ATOM 2211 N N . ILE A 1 280 ? 13.973 1.155 6.845 1.00 70.69 280 ILE A N 1
ATOM 2212 C CA . ILE A 1 280 ? 14.786 0.009 6.433 1.00 70.69 280 ILE A CA 1
ATOM 2213 C C . ILE A 1 280 ? 14.143 -0.611 5.190 1.00 70.69 280 ILE A C 1
ATOM 2215 O O . ILE A 1 280 ? 12.936 -0.857 5.169 1.00 70.69 280 ILE A O 1
ATOM 2219 N N . GLY A 1 281 ? 14.953 -0.876 4.172 1.00 77.69 281 GLY A N 1
ATOM 2220 C CA . GLY A 1 281 ? 14.540 -1.485 2.909 1.00 77.69 281 GLY A CA 1
ATOM 2221 C C . GLY A 1 281 ? 14.452 -0.510 1.733 1.00 77.69 281 GLY A C 1
ATOM 2222 O O . GLY A 1 281 ? 14.241 -0.963 0.611 1.00 77.69 281 GLY A O 1
ATOM 2223 N N . HIS A 1 282 ? 14.627 0.796 1.951 1.00 77.75 282 HIS A N 1
ATOM 2224 C CA . HIS A 1 282 ? 14.532 1.826 0.904 1.00 77.75 282 HIS A CA 1
ATOM 2225 C C . HIS A 1 282 ? 15.882 2.444 0.514 1.00 77.75 282 HIS A C 1
ATOM 2227 O O . HIS A 1 282 ? 15.973 3.114 -0.516 1.00 77.75 282 HIS A O 1
ATOM 2233 N N . GLY A 1 283 ? 16.921 2.236 1.322 1.00 79.75 283 GLY A N 1
ATOM 2234 C CA . GLY A 1 283 ? 18.270 2.714 1.061 1.00 79.75 283 GLY A CA 1
ATOM 2235 C C . GLY A 1 283 ? 18.967 1.913 -0.035 1.00 79.75 283 GLY A C 1
ATOM 2236 O O . GLY A 1 283 ? 18.655 0.753 -0.296 1.00 79.75 283 GLY A O 1
ATOM 2237 N N . GLU A 1 284 ? 19.965 2.529 -0.661 1.00 87.75 284 GLU A N 1
ATOM 2238 C CA . GLU A 1 284 ? 20.778 1.923 -1.723 1.00 87.75 284 GLU A CA 1
ATOM 2239 C C . GLU A 1 284 ? 21.437 0.601 -1.293 1.00 87.75 284 GLU A C 1
ATOM 2241 O O . GLU A 1 284 ? 21.489 -0.360 -2.063 1.00 87.75 284 GLU A O 1
ATOM 2246 N N . SER A 1 285 ? 21.935 0.568 -0.052 1.00 88.94 285 SER A N 1
ATOM 2247 C CA . SER A 1 285 ? 22.681 -0.557 0.525 1.00 88.94 285 SER A CA 1
ATOM 2248 C C . SER A 1 285 ? 21.804 -1.529 1.316 1.00 88.94 285 SER A C 1
ATOM 2250 O O . SER A 1 285 ? 22.321 -2.508 1.856 1.00 88.94 285 SER A O 1
ATOM 2252 N N . ASP A 1 286 ? 20.493 -1.286 1.392 1.00 86.81 286 ASP A N 1
ATOM 2253 C CA . ASP A 1 286 ? 19.583 -2.199 2.073 1.00 86.81 286 ASP A CA 1
ATOM 2254 C C . ASP A 1 286 ? 19.488 -3.519 1.314 1.00 86.81 286 ASP A C 1
ATOM 2256 O O . ASP A 1 286 ? 19.403 -3.552 0.085 1.00 86.81 286 ASP A O 1
ATOM 2260 N N . LEU A 1 287 ? 19.511 -4.617 2.066 1.00 90.56 287 LEU A N 1
ATOM 2261 C CA . LEU A 1 287 ? 19.456 -5.962 1.513 1.00 90.56 287 LEU A CA 1
ATOM 2262 C C . LEU A 1 287 ? 18.016 -6.365 1.202 1.00 90.56 287 LEU A C 1
ATOM 2264 O O . LEU A 1 287 ? 17.123 -6.249 2.043 1.00 90.56 287 LEU A O 1
ATOM 2268 N N . LEU A 1 288 ? 17.817 -6.945 0.021 1.00 89.94 288 LEU A N 1
ATOM 2269 C CA . LEU A 1 288 ? 16.570 -7.606 -0.333 1.00 89.94 288 LEU A CA 1
ATOM 2270 C C . LEU A 1 288 ? 16.309 -8.808 0.585 1.00 89.94 288 LEU A C 1
ATOM 2272 O O . LEU A 1 288 ? 17.251 -9.486 1.003 1.00 89.94 288 LEU A O 1
ATOM 2276 N N . PRO A 1 289 ? 15.040 -9.158 0.850 1.00 89.06 289 PRO A N 1
ATOM 2277 C CA . PRO A 1 289 ? 14.707 -10.304 1.695 1.00 89.06 289 PRO A CA 1
ATOM 2278 C C . PRO A 1 289 ? 14.968 -11.659 1.012 1.00 89.06 289 PRO A C 1
ATOM 2280 O O . PRO A 1 289 ? 14.841 -12.706 1.647 1.00 89.06 289 PRO A O 1
ATOM 2283 N N . TRP A 1 290 ? 15.320 -11.667 -0.279 1.00 87.81 290 TRP A N 1
ATOM 2284 C CA . TRP A 1 290 ? 15.485 -12.881 -1.074 1.00 87.81 290 TRP A CA 1
ATOM 2285 C C . TRP A 1 290 ? 16.956 -13.243 -1.288 1.00 87.81 290 TRP A C 1
ATOM 2287 O O . TRP A 1 290 ? 17.786 -12.403 -1.629 1.00 87.81 290 TRP A O 1
ATOM 2297 N N . ILE A 1 291 ? 17.253 -14.538 -1.152 1.00 89.81 291 ILE A N 1
ATOM 2298 C CA . ILE A 1 291 ? 18.534 -15.140 -1.532 1.00 89.81 291 ILE A CA 1
ATOM 2299 C C . ILE A 1 291 ? 18.332 -15.844 -2.870 1.00 89.81 291 ILE A C 1
ATOM 2301 O O . ILE A 1 291 ? 17.617 -16.849 -2.964 1.00 89.81 291 ILE A O 1
ATOM 2305 N N . MET A 1 292 ? 18.951 -15.307 -3.911 1.00 87.19 292 MET A N 1
ATOM 2306 C CA . MET A 1 292 ? 18.665 -15.664 -5.296 1.00 87.19 292 MET A CA 1
ATOM 2307 C C . MET A 1 292 ? 19.948 -15.759 -6.111 1.00 87.19 292 MET A C 1
ATOM 2309 O O . MET A 1 292 ? 20.999 -15.271 -5.711 1.00 87.19 292 MET A O 1
ATOM 2313 N N . ASN A 1 293 ? 19.868 -16.472 -7.228 1.00 86.38 293 ASN A N 1
ATOM 2314 C CA . ASN A 1 293 ? 20.955 -16.537 -8.185 1.00 86.38 293 ASN A CA 1
ATOM 2315 C C . ASN A 1 293 ? 20.561 -15.689 -9.389 1.00 86.38 293 ASN A C 1
ATOM 2317 O O . ASN A 1 293 ? 19.625 -16.048 -10.104 1.00 86.38 293 ASN A O 1
ATOM 2321 N N . MET A 1 294 ? 21.242 -14.560 -9.543 1.00 80.69 294 MET A N 1
ATOM 2322 C CA . MET A 1 294 ? 21.055 -13.638 -10.658 1.00 80.69 294 MET A CA 1
ATOM 2323 C C . MET A 1 294 ? 22.255 -13.638 -11.600 1.00 80.69 294 MET A C 1
ATOM 2325 O O . MET A 1 294 ? 22.242 -12.879 -12.547 1.00 80.69 294 MET A O 1
ATOM 2329 N N . ASP A 1 295 ? 23.294 -14.436 -11.354 1.00 71.44 295 ASP A N 1
ATOM 2330 C CA . ASP A 1 295 ? 24.462 -14.514 -12.233 1.00 71.44 295 ASP A CA 1
ATOM 2331 C C . ASP A 1 295 ? 24.343 -15.778 -13.093 1.00 71.44 295 ASP A C 1
ATOM 2333 O O . ASP A 1 295 ? 24.321 -16.898 -12.574 1.00 71.44 295 ASP A O 1
ATOM 2337 N N . ASP A 1 296 ? 24.247 -15.598 -14.410 1.00 63.69 296 ASP A N 1
ATOM 2338 C CA . ASP A 1 296 ? 24.008 -16.671 -15.380 1.00 63.69 296 ASP A CA 1
ATOM 2339 C C . ASP A 1 296 ? 25.150 -17.706 -15.464 1.00 63.69 296 ASP A C 1
ATOM 2341 O O . ASP A 1 296 ? 24.962 -18.795 -16.021 1.00 63.69 296 ASP A O 1
ATOM 2345 N N . GLY A 1 297 ? 26.303 -17.417 -14.850 1.00 63.72 297 GLY A N 1
ATOM 2346 C CA . GLY A 1 297 ? 27.465 -18.303 -14.788 1.00 63.72 297 GLY A CA 1
ATOM 2347 C C . GLY A 1 297 ? 27.742 -18.933 -13.421 1.00 63.72 297 GLY A C 1
ATOM 2348 O O . GLY A 1 297 ? 28.560 -19.857 -13.338 1.00 63.72 297 GLY A O 1
ATOM 2349 N N . SER A 1 298 ? 27.090 -18.475 -12.349 1.00 66.19 298 SER A N 1
ATOM 2350 C CA . SER A 1 298 ? 27.322 -18.979 -10.991 1.00 66.19 298 SER A CA 1
ATOM 2351 C C . SER A 1 298 ? 26.209 -19.942 -10.568 1.00 66.19 298 SER A C 1
ATOM 2353 O O . SER A 1 298 ? 25.076 -19.838 -11.019 1.00 66.19 298 SER A O 1
ATOM 2355 N N . SER A 1 299 ? 26.499 -20.907 -9.693 1.00 67.69 299 SER A N 1
ATOM 2356 C CA . SER A 1 299 ? 25.456 -21.653 -8.964 1.00 67.69 299 SER A CA 1
ATOM 2357 C C . SER A 1 299 ? 25.219 -21.088 -7.562 1.00 67.69 299 SER A C 1
ATOM 2359 O O . SER A 1 299 ? 24.465 -21.669 -6.777 1.00 67.69 299 SER A O 1
ATOM 2361 N N . GLU A 1 300 ? 25.927 -20.016 -7.214 1.00 77.94 300 GLU A N 1
ATOM 2362 C CA . GLU A 1 300 ? 25.903 -19.435 -5.883 1.00 77.94 300 GLU A CA 1
ATOM 2363 C C . GLU A 1 300 ? 24.699 -18.510 -5.762 1.00 77.94 300 GLU A C 1
ATOM 2365 O O . GLU A 1 300 ? 24.379 -17.729 -6.655 1.00 77.94 300 GLU A O 1
ATOM 2370 N N . LYS A 1 301 ? 23.979 -18.649 -4.652 1.00 82.25 301 LYS A N 1
ATOM 2371 C CA . LYS A 1 301 ? 22.895 -17.734 -4.331 1.00 82.25 301 LYS A CA 1
ATOM 2372 C C . LYS A 1 301 ? 23.450 -16.649 -3.430 1.00 82.25 301 LYS A C 1
ATOM 2374 O O . LYS A 1 301 ? 24.071 -16.966 -2.415 1.00 82.25 301 LYS A O 1
ATOM 2379 N N . SER A 1 302 ? 23.143 -15.410 -3.767 1.00 87.12 302 SER A N 1
ATOM 2380 C CA . SER A 1 302 ? 23.544 -14.237 -3.008 1.00 87.12 302 SER A CA 1
ATOM 2381 C C . SER A 1 302 ? 22.313 -13.472 -2.546 1.00 87.12 302 SER A C 1
ATOM 2383 O O . SER A 1 302 ? 21.226 -13.577 -3.121 1.00 87.12 302 SER A O 1
ATOM 2385 N N . GLN A 1 303 ? 22.489 -12.725 -1.466 1.00 92.50 303 GLN A N 1
ATOM 2386 C CA . GLN A 1 303 ? 21.570 -11.664 -1.095 1.00 92.50 303 GLN A CA 1
ATOM 2387 C C . GLN A 1 303 ? 22.083 -10.384 -1.751 1.00 92.50 303 GLN A C 1
ATOM 2389 O O . GLN A 1 303 ? 23.276 -10.102 -1.666 1.00 92.50 303 GLN A O 1
ATOM 2394 N N . TYR A 1 304 ? 21.202 -9.652 -2.423 1.00 92.38 304 TYR A N 1
ATOM 2395 C CA . TYR A 1 304 ? 21.565 -8.439 -3.152 1.00 92.38 304 TYR A CA 1
ATOM 2396 C C . TYR A 1 304 ? 21.068 -7.209 -2.405 1.00 92.38 304 TYR A C 1
ATOM 2398 O O . TYR A 1 304 ? 19.993 -7.233 -1.803 1.00 92.38 304 TYR A O 1
ATOM 2406 N N . THR A 1 305 ? 21.839 -6.133 -2.472 1.00 92.25 305 THR A N 1
ATOM 2407 C CA . THR A 1 305 ? 21.368 -4.793 -2.115 1.00 92.25 305 THR A CA 1
ATOM 2408 C C . THR A 1 305 ? 20.359 -4.276 -3.143 1.00 92.25 305 THR A C 1
ATOM 2410 O O . THR A 1 305 ? 20.316 -4.749 -4.285 1.00 92.25 305 THR A O 1
ATOM 2413 N N . ASN A 1 306 ? 19.582 -3.258 -2.772 1.00 90.75 306 ASN A N 1
ATOM 2414 C CA . ASN A 1 306 ? 18.695 -2.550 -3.694 1.00 90.75 306 ASN A CA 1
ATOM 2415 C C . ASN A 1 306 ? 19.441 -2.038 -4.937 1.00 90.75 306 ASN A C 1
ATOM 2417 O O . ASN A 1 306 ? 18.960 -2.221 -6.057 1.00 90.75 306 ASN A O 1
ATOM 2421 N N . LYS A 1 307 ? 20.640 -1.462 -4.769 1.00 91.25 307 LYS A N 1
ATOM 2422 C CA . LYS A 1 307 ? 21.467 -0.983 -5.889 1.00 91.25 307 LYS A CA 1
ATOM 2423 C C . LYS A 1 307 ? 21.892 -2.095 -6.834 1.00 91.25 307 LYS A C 1
ATOM 2425 O O . LYS A 1 307 ? 21.799 -1.945 -8.054 1.00 91.25 307 LYS A O 1
ATOM 2430 N N . GLU A 1 308 ? 22.409 -3.184 -6.273 1.00 92.00 308 GLU A N 1
ATOM 2431 C CA . GLU A 1 308 ? 22.876 -4.323 -7.059 1.00 92.00 308 GLU A CA 1
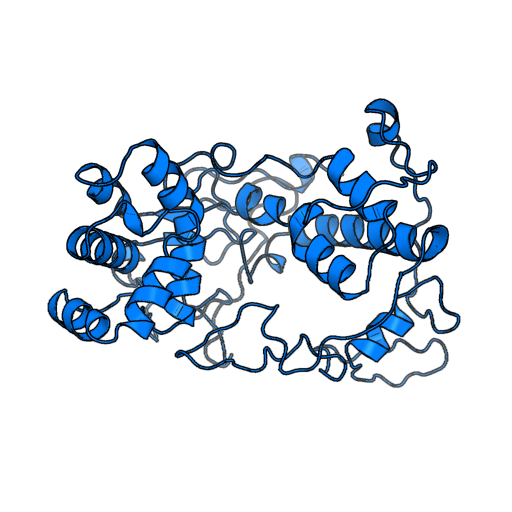ATOM 2432 C C . GLU A 1 308 ? 21.713 -4.914 -7.842 1.00 92.00 308 GLU A C 1
ATOM 2434 O O . GLU A 1 308 ? 21.812 -5.061 -9.058 1.00 92.00 308 GLU A O 1
ATOM 2439 N N . PHE A 1 309 ? 20.584 -5.165 -7.175 1.00 92.44 309 PHE A N 1
ATOM 2440 C CA . PHE A 1 309 ? 19.399 -5.686 -7.838 1.00 92.44 309 PHE A CA 1
ATOM 2441 C C . PHE A 1 309 ? 18.893 -4.746 -8.931 1.00 92.44 309 PHE A C 1
ATOM 2443 O O . PHE A 1 309 ? 18.655 -5.201 -10.047 1.00 92.44 309 PHE A O 1
ATOM 2450 N N . PHE A 1 310 ? 18.817 -3.439 -8.660 1.00 91.94 310 PHE A N 1
ATOM 2451 C CA . PHE A 1 310 ? 18.421 -2.451 -9.659 1.00 91.94 310 PHE A CA 1
ATOM 2452 C C . PHE A 1 310 ? 19.317 -2.524 -10.905 1.00 91.94 310 PHE A C 1
ATOM 2454 O O . PHE A 1 310 ? 18.811 -2.645 -12.019 1.00 91.94 310 PHE A O 1
ATOM 2461 N N . SER A 1 311 ? 20.644 -2.566 -10.727 1.00 92.12 311 SER A N 1
ATOM 2462 C CA . SER A 1 311 ? 21.604 -2.689 -11.836 1.00 92.12 311 SER A CA 1
ATOM 2463 C C . SER A 1 311 ? 21.492 -4.011 -12.606 1.00 92.12 311 SER A C 1
ATOM 2465 O O . SER A 1 311 ? 21.762 -4.038 -13.807 1.00 92.12 311 SER A O 1
ATOM 2467 N N . LEU A 1 312 ? 21.124 -5.107 -11.937 1.00 92.19 312 LEU A N 1
ATOM 2468 C CA . LEU A 1 312 ? 20.893 -6.416 -12.564 1.00 92.19 312 LEU A CA 1
ATOM 2469 C C . LEU A 1 312 ? 19.519 -6.500 -13.256 1.00 92.19 312 LEU A C 1
ATOM 2471 O O . LEU A 1 312 ? 19.325 -7.347 -14.126 1.00 92.19 312 LEU A O 1
ATOM 2475 N N . SER A 1 313 ? 18.574 -5.634 -12.882 1.00 91.88 313 SER A N 1
ATOM 2476 C CA . SER A 1 313 ? 17.202 -5.589 -13.410 1.00 91.88 313 SER A CA 1
ATOM 2477 C C . SER A 1 313 ? 16.972 -4.547 -14.509 1.00 91.88 313 SER A C 1
ATOM 2479 O O . SER A 1 313 ? 15.913 -4.545 -15.130 1.00 91.88 313 SER A O 1
ATOM 2481 N N . ASP A 1 314 ? 17.944 -3.673 -14.765 1.00 93.12 314 ASP A N 1
ATOM 2482 C CA . ASP A 1 314 ? 17.854 -2.637 -15.793 1.00 93.12 314 ASP A CA 1
ATOM 2483 C C . ASP A 1 314 ? 18.337 -3.173 -17.156 1.00 93.12 314 ASP A C 1
ATOM 2485 O O . ASP A 1 314 ? 19.542 -3.387 -17.338 1.00 93.12 314 ASP A O 1
ATOM 2489 N N . PRO A 1 315 ? 17.436 -3.377 -18.138 1.00 93.44 315 PRO A N 1
ATOM 2490 C CA . PRO A 1 315 ? 17.782 -3.959 -19.436 1.00 93.44 315 PRO A CA 1
ATOM 2491 C C . PRO A 1 315 ? 18.629 -3.038 -20.325 1.00 93.44 315 PRO A C 1
ATOM 2493 O O . PRO A 1 315 ? 19.108 -3.476 -21.372 1.00 93.44 315 PRO A O 1
ATOM 2496 N N . SER A 1 316 ? 18.832 -1.772 -19.944 1.00 92.00 316 SER A N 1
ATOM 2497 C CA . SER A 1 316 ? 19.747 -0.862 -20.643 1.00 92.00 316 SER A CA 1
ATOM 2498 C C . SER A 1 316 ? 21.219 -1.085 -20.263 1.00 92.00 316 SER A C 1
ATOM 2500 O O . SER A 1 316 ? 22.121 -0.623 -20.971 1.00 92.00 316 SER A O 1
ATOM 2502 N N . LYS A 1 317 ? 21.485 -1.813 -19.169 1.00 92.00 317 LYS A N 1
ATOM 2503 C CA . LYS A 1 317 ? 22.832 -2.038 -18.636 1.00 92.00 317 LYS A CA 1
ATOM 2504 C C . LYS A 1 317 ? 23.416 -3.362 -19.106 1.00 92.00 317 LYS A C 1
ATOM 2506 O O . LYS A 1 317 ? 22.737 -4.375 -19.217 1.00 92.00 317 LYS A O 1
ATOM 2511 N N . SER A 1 318 ? 24.738 -3.392 -19.278 1.00 91.12 318 SER A N 1
ATOM 2512 C CA . SER A 1 318 ? 25.467 -4.631 -19.589 1.00 91.12 318 SER A CA 1
ATOM 2513 C C . SER A 1 318 ? 25.456 -5.655 -18.449 1.00 91.12 318 SER A C 1
ATOM 2515 O O . SER A 1 318 ? 25.849 -6.793 -18.664 1.00 91.12 318 SER A O 1
ATOM 2517 N N . THR A 1 319 ? 25.072 -5.240 -17.238 1.00 91.06 319 THR A N 1
ATOM 2518 C CA . THR A 1 319 ? 24.912 -6.101 -16.055 1.00 91.06 319 THR A CA 1
ATOM 2519 C C . THR A 1 319 ? 23.539 -6.765 -15.982 1.00 91.06 319 THR A C 1
ATOM 2521 O O . THR A 1 319 ? 23.283 -7.505 -15.038 1.00 91.06 319 THR A O 1
ATOM 2524 N N . TYR A 1 320 ? 22.636 -6.485 -16.923 1.00 92.75 320 TYR A N 1
ATOM 2525 C CA . TYR A 1 320 ? 21.300 -7.063 -16.917 1.00 92.75 320 TYR A CA 1
ATOM 2526 C C . TYR A 1 320 ? 21.337 -8.588 -16.859 1.00 92.75 320 TYR A C 1
ATOM 2528 O O . TYR A 1 320 ? 22.007 -9.220 -17.674 1.00 92.75 320 TYR A O 1
ATOM 2536 N N . SER A 1 321 ? 20.612 -9.166 -15.903 1.00 91.88 321 SER A N 1
ATOM 2537 C CA . SER A 1 321 ? 20.666 -10.606 -15.637 1.00 91.88 321 SER A CA 1
ATOM 2538 C C . SER A 1 321 ? 19.311 -11.239 -15.303 1.00 91.88 321 SER A C 1
ATOM 2540 O O . SER A 1 321 ? 19.246 -12.391 -14.873 1.00 91.88 321 SER A O 1
ATOM 2542 N N . LEU A 1 322 ? 18.201 -10.519 -15.504 1.00 89.81 322 LEU A N 1
ATOM 2543 C CA . LEU A 1 322 ? 16.883 -11.151 -15.443 1.00 89.81 322 LEU A CA 1
ATOM 2544 C C . LEU A 1 322 ? 16.718 -12.141 -16.613 1.00 89.81 322 LEU A C 1
ATOM 2546 O O . LEU A 1 322 ? 17.155 -11.864 -17.731 1.00 89.81 322 LEU A O 1
ATOM 2550 N N . PRO A 1 323 ? 16.048 -13.289 -16.403 1.00 89.69 323 PRO A N 1
ATOM 2551 C CA . PRO A 1 323 ? 15.942 -14.347 -17.411 1.00 89.69 323 PRO A CA 1
ATOM 2552 C C . PRO A 1 323 ? 14.894 -14.059 -18.501 1.00 89.69 323 PRO A C 1
ATOM 2554 O O . PRO A 1 323 ? 14.506 -14.959 -19.247 1.00 89.69 323 PRO A O 1
ATOM 2557 N N . TYR A 1 324 ? 14.375 -12.836 -18.567 1.00 92.25 324 TYR A N 1
ATOM 2558 C CA . TYR A 1 324 ? 13.345 -12.415 -19.507 1.00 92.25 324 TYR A CA 1
ATOM 2559 C C . TYR A 1 324 ? 13.554 -10.956 -19.877 1.00 92.25 324 TYR A C 1
ATOM 2561 O O . TYR A 1 324 ? 14.148 -10.222 -19.114 1.00 92.25 324 TYR A O 1
ATOM 2569 N N . ILE A 1 325 ? 12.997 -10.540 -21.007 1.00 93.81 325 ILE A N 1
ATOM 2570 C CA . ILE A 1 325 ? 12.685 -9.150 -21.351 1.00 93.81 325 ILE A CA 1
ATOM 2571 C C . ILE A 1 325 ? 11.285 -9.172 -21.972 1.00 93.81 325 ILE A C 1
ATOM 2573 O O . ILE A 1 325 ? 10.868 -10.202 -22.516 1.00 93.81 325 ILE A O 1
ATOM 2577 N N . TYR A 1 326 ? 10.528 -8.081 -21.879 1.00 94.00 326 TYR A N 1
ATOM 2578 C CA . TYR A 1 326 ? 9.208 -8.033 -22.506 1.00 94.00 326 TYR A CA 1
ATOM 2579 C C . TYR A 1 326 ? 9.321 -8.090 -24.039 1.00 94.00 326 TYR A C 1
ATOM 2581 O O . TYR A 1 326 ? 10.063 -7.326 -24.646 1.00 94.00 326 TYR A O 1
ATOM 2589 N N . ASP A 1 327 ? 8.551 -8.993 -24.659 1.00 89.50 327 ASP A N 1
ATOM 2590 C CA . ASP A 1 327 ? 8.556 -9.252 -26.112 1.00 89.50 327 ASP A CA 1
ATOM 2591 C C . ASP A 1 327 ? 8.166 -8.023 -26.949 1.00 89.50 327 ASP A C 1
ATOM 2593 O O . ASP A 1 327 ? 8.707 -7.771 -28.023 1.00 89.50 327 ASP A O 1
ATOM 2597 N N . SER A 1 328 ? 7.234 -7.220 -26.435 1.00 88.62 328 SER A N 1
ATOM 2598 C CA . SER A 1 328 ? 6.798 -5.983 -27.073 1.00 88.62 328 SER A CA 1
ATOM 2599 C C . SER A 1 328 ? 6.623 -4.876 -26.050 1.00 88.62 328 SER A C 1
ATOM 2601 O O . SER A 1 328 ? 6.287 -5.124 -24.891 1.00 88.62 328 SER A O 1
ATOM 2603 N N . PHE A 1 329 ? 6.723 -3.638 -26.521 1.00 90.19 329 PHE A N 1
ATOM 2604 C CA . PHE A 1 329 ? 6.363 -2.429 -25.783 1.00 90.19 329 PHE A CA 1
ATOM 2605 C C . PHE A 1 329 ? 5.321 -1.623 -26.567 1.00 90.19 329 PHE A C 1
ATOM 2607 O O . PHE A 1 329 ? 5.461 -0.429 -26.830 1.00 90.19 329 PHE A O 1
ATOM 2614 N N . THR A 1 330 ? 4.285 -2.330 -27.013 1.00 88.88 330 THR A N 1
ATOM 2615 C CA . THR A 1 330 ? 3.115 -1.756 -27.673 1.00 88.88 330 THR A CA 1
ATOM 2616 C C . THR A 1 330 ? 1.885 -1.897 -26.783 1.00 88.88 330 THR A C 1
ATOM 2618 O O . THR A 1 330 ? 1.677 -2.912 -26.106 1.00 88.88 330 THR A O 1
ATOM 2621 N N . TRP A 1 331 ? 1.062 -0.851 -26.791 1.00 92.25 331 TRP A N 1
ATOM 2622 C CA . TRP A 1 331 ? -0.221 -0.782 -26.102 1.00 92.25 331 TRP A CA 1
ATOM 2623 C C . TRP A 1 331 ? -1.256 -0.262 -27.096 1.00 92.25 331 TRP A C 1
ATOM 2625 O O . TRP A 1 331 ? -1.607 0.913 -27.091 1.00 92.25 331 TRP A O 1
ATOM 2635 N N . ASP A 1 332 ? -1.720 -1.137 -27.991 1.00 92.50 332 ASP A N 1
ATOM 2636 C CA . ASP A 1 332 ? -2.600 -0.749 -29.105 1.00 92.50 332 ASP A CA 1
ATOM 2637 C C . ASP A 1 332 ? -3.895 -0.070 -28.635 1.00 92.50 332 ASP A C 1
ATOM 2639 O O . ASP A 1 332 ? -4.416 0.803 -29.324 1.00 92.50 332 ASP A O 1
ATOM 2643 N N . HIS A 1 333 ? -4.399 -0.439 -27.452 1.00 93.00 333 HIS A N 1
ATOM 2644 C CA . HIS A 1 333 ? -5.541 0.233 -26.830 1.00 93.00 333 HIS A CA 1
ATOM 2645 C C . HIS A 1 333 ? -5.210 1.687 -26.457 1.00 93.00 333 HIS A C 1
ATOM 2647 O O . HIS A 1 333 ? -5.991 2.578 -26.764 1.00 93.00 333 HIS A O 1
ATOM 2653 N N . CYS A 1 334 ? -4.018 1.959 -25.920 1.00 94.94 334 CYS A N 1
ATOM 2654 C CA . CYS A 1 334 ? -3.584 3.323 -25.628 1.00 94.94 334 CYS A CA 1
ATOM 2655 C C . CYS A 1 334 ? -3.356 4.159 -26.886 1.00 94.94 334 CYS A C 1
ATOM 2657 O O . CYS A 1 334 ? -3.703 5.336 -26.905 1.00 94.94 334 CYS A O 1
ATOM 2659 N N . VAL A 1 335 ? -2.863 3.556 -27.972 1.00 93.88 335 VAL A N 1
ATOM 2660 C CA . VAL A 1 335 ? -2.750 4.249 -29.267 1.00 93.88 335 VAL A CA 1
ATOM 2661 C C . VAL A 1 335 ? -4.129 4.680 -29.778 1.00 93.88 335 VAL A C 1
ATOM 2663 O O . VAL A 1 335 ? -4.269 5.786 -30.295 1.00 93.88 335 VAL A O 1
ATOM 2666 N N . GLN A 1 336 ? -5.158 3.844 -29.604 1.00 94.69 336 GLN A N 1
ATOM 2667 C CA . GLN A 1 336 ? -6.539 4.188 -29.972 1.00 94.69 336 GLN A CA 1
ATOM 2668 C C . GLN A 1 336 ? -7.104 5.340 -29.129 1.00 94.69 336 GLN A C 1
ATOM 2670 O O . GLN A 1 336 ? -7.923 6.108 -29.628 1.00 94.69 336 GLN A O 1
ATOM 2675 N N . GLU A 1 337 ? -6.634 5.487 -27.890 1.00 95.25 337 GLU A N 1
ATOM 2676 C CA . GLU A 1 337 ? -6.964 6.601 -26.992 1.00 95.25 337 GLU A CA 1
ATOM 2677 C C . GLU A 1 337 ? -6.104 7.858 -27.238 1.00 95.25 337 GLU A C 1
ATOM 2679 O O . GLU A 1 337 ? -6.317 8.883 -26.598 1.00 95.25 337 GLU A O 1
ATOM 2684 N N . GLY A 1 338 ? -5.167 7.817 -28.195 1.00 94.19 338 GLY A N 1
ATOM 2685 C CA . GLY A 1 338 ? -4.298 8.944 -28.552 1.00 94.19 338 GLY A CA 1
ATOM 2686 C C . GLY A 1 338 ? -2.954 8.984 -27.818 1.00 94.19 338 GLY A C 1
ATOM 2687 O O . GLY A 1 338 ? -2.198 9.937 -27.991 1.00 94.19 338 GLY A O 1
ATOM 2688 N N . TYR A 1 339 ? -2.620 7.949 -27.046 1.00 93.31 339 TYR A N 1
ATOM 2689 C CA . TYR A 1 339 ? -1.378 7.839 -26.281 1.00 93.31 339 TYR A CA 1
ATOM 2690 C C . TYR A 1 339 ? -0.403 6.872 -26.960 1.00 93.31 339 TYR A C 1
ATOM 2692 O O . TYR A 1 339 ? -0.389 5.665 -26.702 1.00 93.31 339 TYR A O 1
ATOM 2700 N N . ASN A 1 340 ? 0.430 7.402 -27.857 1.00 90.50 340 ASN A N 1
ATOM 2701 C CA . ASN A 1 340 ? 1.443 6.625 -28.564 1.00 90.50 340 ASN A CA 1
ATOM 2702 C C . ASN A 1 340 ? 2.785 6.636 -27.815 1.00 90.50 340 ASN A C 1
ATOM 2704 O O . ASN A 1 340 ? 3.484 7.644 -27.769 1.00 90.50 340 ASN A O 1
ATOM 2708 N N . PHE A 1 341 ? 3.181 5.487 -27.273 1.00 88.94 341 PHE A N 1
ATOM 2709 C CA . PHE A 1 341 ? 4.406 5.334 -26.478 1.00 88.94 341 PHE A CA 1
ATOM 2710 C C . PHE A 1 341 ? 5.688 5.457 -27.312 1.00 88.94 341 PHE A C 1
ATOM 2712 O O . PHE A 1 341 ? 6.755 5.711 -26.763 1.00 88.94 341 PHE A O 1
ATOM 2719 N N . GLN A 1 342 ? 5.584 5.307 -28.637 1.00 82.75 342 GLN A N 1
ATOM 2720 C CA . GLN A 1 342 ? 6.698 5.505 -29.569 1.00 82.75 342 GLN A CA 1
ATOM 2721 C C . GLN A 1 342 ? 6.988 6.995 -29.824 1.00 82.75 342 GLN A C 1
ATOM 2723 O O . GLN A 1 342 ? 8.036 7.340 -30.372 1.00 82.75 342 GLN A O 1
ATOM 2728 N N . GLU A 1 343 ? 6.074 7.886 -29.435 1.00 70.50 343 GLU A N 1
ATOM 2729 C CA . GLU A 1 343 ? 6.255 9.332 -29.503 1.00 70.50 343 GLU A CA 1
ATOM 2730 C C . GLU A 1 343 ? 6.834 9.828 -28.176 1.00 70.50 343 GLU A C 1
ATOM 2732 O O . GLU A 1 343 ? 6.261 9.616 -27.108 1.00 70.50 343 GLU A O 1
ATOM 2737 N N . LYS A 1 344 ? 8.001 10.482 -28.233 1.00 61.88 344 LYS A N 1
ATOM 2738 C CA . LYS A 1 344 ? 8.634 11.043 -27.035 1.00 61.88 344 LYS A CA 1
ATOM 2739 C C . LYS A 1 344 ? 7.788 12.195 -26.500 1.00 61.88 344 LYS A C 1
ATOM 2741 O O . LYS A 1 344 ? 7.527 13.153 -27.227 1.00 61.88 344 LYS A O 1
ATOM 2746 N N . ASN A 1 345 ? 7.414 12.123 -25.226 1.00 59.59 345 ASN A N 1
ATOM 2747 C CA . ASN A 1 345 ? 6.765 13.224 -24.536 1.00 59.59 345 ASN A CA 1
ATOM 2748 C C . ASN A 1 345 ? 7.835 14.165 -23.968 1.00 59.59 345 ASN A C 1
ATOM 2750 O O . ASN A 1 345 ? 8.763 13.736 -23.285 1.00 59.59 345 ASN A O 1
ATOM 2754 N N . HIS A 1 346 ? 7.731 15.453 -24.287 1.00 53.62 346 HIS A N 1
ATOM 2755 C CA . HIS A 1 346 ? 8.634 16.485 -23.769 1.00 53.62 346 HIS A CA 1
ATOM 2756 C C . HIS A 1 346 ? 8.075 17.184 -22.520 1.00 53.62 346 HIS A C 1
ATOM 2758 O O . HIS A 1 346 ? 8.716 18.102 -22.010 1.00 53.62 346 HIS A O 1
ATOM 2764 N N . ASN A 1 347 ? 6.900 16.769 -22.037 1.00 54.59 347 ASN A N 1
ATOM 2765 C CA . ASN A 1 347 ? 6.269 17.338 -20.853 1.00 54.59 347 ASN A CA 1
ATOM 2766 C C . ASN A 1 347 ? 6.845 16.731 -19.563 1.00 54.59 347 ASN A C 1
ATOM 2768 O O . ASN A 1 347 ? 7.196 15.548 -19.501 1.00 54.59 347 ASN A O 1
ATOM 2772 N N . GLU A 1 348 ? 6.929 17.560 -18.527 1.00 49.72 348 GLU A N 1
ATOM 2773 C CA . GLU A 1 348 ? 7.293 17.143 -17.174 1.00 49.72 348 GLU A CA 1
ATOM 2774 C C . GLU A 1 348 ? 6.093 16.472 -16.484 1.00 49.72 348 GLU A C 1
ATOM 2776 O O . GLU A 1 348 ? 4.940 16.793 -16.777 1.00 49.72 348 GLU A O 1
ATOM 2781 N N . LEU A 1 349 ? 6.364 15.519 -15.588 1.00 50.81 349 LEU A N 1
ATOM 2782 C CA . LEU A 1 349 ? 5.341 14.920 -14.727 1.00 50.81 349 LEU A CA 1
ATOM 2783 C C . LEU A 1 349 ? 4.755 16.003 -13.796 1.00 50.81 349 LEU A C 1
ATOM 2785 O O . LEU A 1 349 ? 5.511 16.864 -13.340 1.00 50.81 349 LEU A O 1
ATOM 2789 N N . PRO A 1 350 ? 3.442 15.986 -13.496 1.00 43.44 350 PRO A N 1
ATOM 2790 C CA . PRO A 1 350 ? 2.894 16.800 -12.422 1.00 43.44 350 PRO A CA 1
ATOM 2791 C C . PRO A 1 350 ? 3.554 16.405 -11.095 1.00 43.44 350 PRO A C 1
ATOM 2793 O O . PRO A 1 350 ? 3.778 15.220 -10.847 1.00 43.44 350 PRO A O 1
ATOM 2796 N N . ALA A 1 351 ? 3.907 17.425 -10.308 1.00 34.19 351 ALA A N 1
ATOM 2797 C CA . ALA A 1 351 ? 4.602 17.303 -9.028 1.00 34.19 351 ALA A CA 1
ATOM 2798 C C . ALA A 1 351 ? 3.735 16.689 -7.925 1.00 34.19 351 ALA A C 1
ATOM 2800 O O . ALA A 1 351 ? 2.506 16.945 -7.935 1.00 34.19 351 ALA A O 1
#

Foldseek 3Di:
DPDCQAQNDADPPLQARQHHPCHPPLFWDAQCLVPPADDQARTPDGPQALDLDRGFGADCAQAPHGLCVADPDAQDLVLLLQLLFDAAAPVRLVVSLCPRQCVSVQCNGWHKHQPVSLLVVLVVPDDPVLSNNLSNCLVQLSVQCVLQVQWDFNNHDHSPDDLLRGHIANDDLVSLVVQVVPVLSLVSSQCRSRVPDDCVVDDPVSSSSSSRSSRSTSMHIGQSNDDNNVSRPVVVVSSVSSLLSVLSNCAPPNHPYHDQDPLQPLPPDRDHNNDSDSPQPRGQQHWDPDFADQDPPDPGTHTDGPNLVVQCCHPNHPNPRDPDDDPDSDDVVSVVVVSDSVDRDPDDDDD

pLDDT: mean 85.69, std 11.93, range [34.19, 97.12]

Radius of gyration: 21.82 Å; chains: 1; bounding box: 50×47×59 Å

Sequence (351 aa):
MFSKDWFGSYDDETHTLDEGRWGGLLKVQADQWDQPVHNSYGMARAPWNNNKTPLTQRFQELAGESVFSAFAGWPGCENHHLFATTPMTLIDVFHNVASITHGAVHPIMGGSVDVLDSYSALEEFITAEDLVGLRAHAGRAARDLWRVGFTSCPDKCDMDTPVEECICSCGTLEEITEKVHDIELFNMAWTYGAPFLDGSNYTRDEKIRYLKVVCDAAVLIGDQAEAFSPTDVIFWPIHPTVERLMQWNMLHIGLKDEIWLDESSAYWGAFKYGSPQSCIGHGESDLLPWIMNMDDGSSEKSQYTNKEFFSLSDPSKSTYSLPYIYDSFTWDHCVQEGYNFQEKNHNELPA

Organism: NCBI:txid94617